Protein AF-A0A1F7QTL4-F1 (afdb_monomer_lite)

Structure (mmCIF, N/CA/C/O backbone):
data_AF-A0A1F7QTL4-F1
#
_entry.id   AF-A0A1F7QTL4-F1
#
loop_
_atom_site.group_PDB
_atom_site.id
_atom_site.type_symbol
_atom_site.label_atom_id
_atom_site.label_alt_id
_atom_site.label_comp_id
_atom_site.label_asym_id
_atom_site.label_entity_id
_atom_site.label_seq_id
_atom_site.pdbx_PDB_ins_code
_atom_site.Cartn_x
_atom_site.Cartn_y
_atom_site.Cartn_z
_atom_site.occupancy
_atom_site.B_iso_or_equiv
_atom_site.auth_seq_id
_atom_site.auth_comp_id
_atom_site.auth_asym_id
_atom_site.auth_atom_id
_atom_site.pdbx_PDB_model_num
ATOM 1 N N . MET A 1 1 ? -6.605 -12.236 35.127 1.00 45.66 1 MET A N 1
ATOM 2 C CA . MET A 1 1 ? -6.441 -10.949 34.408 1.00 45.66 1 MET A CA 1
ATOM 3 C C . MET A 1 1 ? -5.705 -11.209 33.099 1.00 45.66 1 MET A C 1
ATOM 5 O O . MET A 1 1 ? -4.612 -11.750 33.157 1.00 45.66 1 MET A O 1
ATOM 9 N N . LYS A 1 2 ? -6.275 -10.887 31.926 1.00 43.59 2 LYS A N 1
ATOM 10 C CA . LYS A 1 2 ? -5.497 -10.931 30.671 1.00 43.59 2 LYS A CA 1
ATOM 11 C C . LYS A 1 2 ? -4.471 -9.786 30.698 1.00 43.59 2 LYS A C 1
ATOM 13 O O . LYS A 1 2 ? -4.885 -8.664 30.999 1.00 43.59 2 LYS A O 1
ATOM 18 N N . PRO A 1 3 ? -3.182 -10.026 30.407 1.00 50.09 3 PRO A N 1
ATOM 19 C CA . PRO A 1 3 ? -2.191 -8.959 30.370 1.00 50.09 3 PRO A CA 1
ATOM 20 C C . PRO A 1 3 ? -2.595 -7.927 29.311 1.00 50.09 3 PRO A C 1
ATOM 22 O O . PRO A 1 3 ? -2.831 -8.265 28.149 1.00 50.09 3 PRO A O 1
ATOM 25 N N . ARG A 1 4 ? -2.726 -6.659 29.717 1.00 68.25 4 ARG A N 1
ATOM 26 C CA . ARG A 1 4 ? -2.883 -5.547 28.775 1.00 68.25 4 ARG A CA 1
ATOM 27 C C . ARG A 1 4 ? -1.512 -5.278 28.169 1.00 68.25 4 ARG A C 1
ATOM 29 O O . ARG A 1 4 ? -0.668 -4.664 28.810 1.00 68.25 4 ARG A O 1
ATOM 36 N N . ILE A 1 5 ? -1.294 -5.754 26.947 1.00 71.62 5 ILE A N 1
ATOM 37 C CA . ILE A 1 5 ? -0.143 -5.330 26.144 1.00 71.62 5 ILE A CA 1
ATOM 38 C C . ILE A 1 5 ? -0.201 -3.801 26.023 1.00 71.62 5 ILE A C 1
ATOM 40 O O . ILE A 1 5 ? -1.249 -3.243 25.691 1.00 71.62 5 ILE A O 1
ATOM 44 N N . ASN A 1 6 ? 0.916 -3.135 26.322 1.00 88.69 6 ASN A N 1
ATOM 45 C CA . ASN A 1 6 ? 1.062 -1.688 26.195 1.00 88.69 6 ASN A CA 1
ATOM 46 C C . ASN A 1 6 ? 0.781 -1.261 24.740 1.00 88.69 6 ASN A C 1
ATOM 48 O O . ASN A 1 6 ? 1.330 -1.845 23.806 1.00 88.69 6 ASN A O 1
ATOM 52 N N . THR A 1 7 ? -0.058 -0.239 24.546 1.00 88.94 7 THR A N 1
ATOM 53 C CA . THR A 1 7 ? -0.405 0.313 23.226 1.00 88.94 7 THR A CA 1
ATOM 54 C C . THR A 1 7 ? 0.831 0.651 22.395 1.00 88.94 7 THR A C 1
ATOM 56 O O . THR A 1 7 ? 0.846 0.363 21.204 1.00 88.94 7 THR A O 1
ATOM 59 N N . VAL A 1 8 ? 1.884 1.197 23.014 1.00 89.75 8 VAL A N 1
ATOM 60 C CA . VAL A 1 8 ? 3.144 1.521 22.324 1.00 89.75 8 VAL A CA 1
ATOM 61 C C . VAL A 1 8 ? 3.813 0.257 21.787 1.00 89.75 8 VAL A C 1
ATOM 63 O O . VAL A 1 8 ? 4.149 0.192 20.608 1.00 89.75 8 VAL A O 1
ATOM 66 N N . LEU A 1 9 ? 3.947 -0.772 22.629 1.00 92.31 9 LEU A N 1
ATOM 67 C CA . LEU A 1 9 ? 4.555 -2.045 22.245 1.00 92.31 9 LEU A CA 1
ATOM 68 C C . LEU A 1 9 ? 3.779 -2.715 21.106 1.00 92.31 9 LEU A C 1
ATOM 70 O O . LEU A 1 9 ? 4.381 -3.212 20.160 1.00 92.31 9 LEU A O 1
ATOM 74 N N . LEU A 1 10 ? 2.446 -2.697 21.161 1.00 91.19 10 LEU A N 1
ATOM 75 C CA . LEU A 1 10 ? 1.622 -3.260 20.094 1.00 91.19 10 LEU A CA 1
ATOM 76 C C . LEU A 1 10 ? 1.773 -2.484 18.780 1.00 91.19 10 LEU A C 1
ATOM 78 O O . LEU A 1 10 ? 1.870 -3.113 17.731 1.00 91.19 10 LEU A O 1
ATOM 82 N N . THR A 1 11 ? 1.805 -1.149 18.826 1.00 94.12 11 THR A N 1
ATOM 83 C CA . THR A 1 11 ? 2.066 -0.325 17.637 1.00 94.12 11 THR A CA 1
ATOM 84 C C . THR A 1 11 ? 3.405 -0.701 17.015 1.00 94.12 11 THR A C 1
ATOM 86 O O . THR A 1 11 ? 3.451 -0.943 15.816 1.00 94.12 11 THR A O 1
ATOM 89 N N . LEU A 1 12 ? 4.463 -0.844 17.819 1.00 94.38 12 LEU A N 1
ATOM 90 C CA . LEU A 1 12 ? 5.774 -1.278 17.330 1.00 94.38 12 LEU A CA 1
ATOM 91 C C . LEU A 1 12 ? 5.720 -2.673 16.700 1.00 94.38 12 LEU A C 1
ATOM 93 O O . LEU A 1 12 ? 6.224 -2.853 15.599 1.00 94.38 12 LEU A O 1
ATOM 97 N N . ILE A 1 13 ? 5.056 -3.641 17.340 1.00 95.44 13 ILE A N 1
ATOM 98 C CA . ILE A 1 13 ? 4.886 -4.991 16.781 1.00 95.44 13 ILE A CA 1
ATOM 99 C C . ILE A 1 13 ? 4.163 -4.935 15.431 1.00 95.44 13 ILE A C 1
ATOM 101 O O . ILE A 1 13 ? 4.605 -5.565 14.474 1.00 95.44 13 ILE A O 1
ATOM 105 N N . LEU A 1 14 ? 3.069 -4.175 15.331 1.00 96.25 14 LEU A N 1
ATOM 106 C CA . LEU A 1 14 ? 2.313 -4.042 14.087 1.00 96.25 14 LEU A CA 1
ATOM 107 C C . LEU A 1 14 ? 3.134 -3.350 12.992 1.00 96.25 14 LEU A C 1
ATOM 109 O O . LEU A 1 14 ? 3.105 -3.818 11.857 1.00 96.25 14 LEU A O 1
ATOM 113 N N . SER A 1 15 ? 3.885 -2.295 13.321 1.00 96.50 15 SER A N 1
ATOM 114 C CA . SER A 1 15 ? 4.792 -1.621 12.383 1.00 96.50 15 SER A CA 1
ATOM 115 C C . SER A 1 15 ? 5.893 -2.555 11.890 1.00 96.50 15 SER A C 1
ATOM 117 O O . SER A 1 15 ? 6.174 -2.587 10.697 1.00 96.50 15 SER A O 1
ATOM 119 N N . SER A 1 16 ? 6.495 -3.345 12.782 1.00 95.88 16 SER A N 1
ATOM 120 C CA . SER A 1 16 ? 7.546 -4.301 12.426 1.00 95.88 16 SER A CA 1
ATOM 121 C C . SER A 1 16 ? 7.015 -5.440 11.560 1.00 95.88 16 SER A C 1
ATOM 123 O O . SER A 1 16 ? 7.663 -5.825 10.592 1.00 95.88 16 SER A O 1
ATOM 125 N N . LEU A 1 17 ? 5.821 -5.960 11.864 1.00 96.25 17 LEU A N 1
ATOM 126 C CA . LEU A 1 17 ? 5.161 -6.965 11.027 1.00 96.25 17 LEU A CA 1
ATOM 127 C C . LEU A 1 17 ? 4.785 -6.396 9.659 1.00 96.25 17 LEU A C 1
ATOM 129 O O . LEU A 1 17 ? 4.982 -7.067 8.649 1.00 96.25 17 LEU A O 1
ATOM 133 N N . TRP A 1 18 ? 4.273 -5.163 9.617 1.00 97.00 18 TRP A N 1
ATOM 134 C CA . TRP A 1 18 ? 4.009 -4.468 8.361 1.00 97.00 18 TRP A CA 1
ATOM 135 C C . TRP A 1 18 ? 5.293 -4.331 7.544 1.00 97.00 18 TRP A C 1
ATOM 137 O O . TRP A 1 18 ? 5.293 -4.718 6.381 1.00 97.00 18 TRP A O 1
ATOM 147 N N . LEU A 1 19 ? 6.387 -3.870 8.160 1.00 94.94 19 LEU A N 1
ATOM 148 C CA . LEU A 1 19 ? 7.668 -3.688 7.483 1.00 94.94 19 LEU A CA 1
ATOM 149 C C . LEU A 1 19 ? 8.193 -5.020 6.952 1.00 94.94 19 LEU A C 1
ATOM 151 O O . LEU A 1 19 ? 8.581 -5.085 5.798 1.00 94.94 19 LEU A O 1
ATOM 155 N N . LEU A 1 20 ? 8.137 -6.096 7.741 1.00 94.88 20 LEU A N 1
ATOM 156 C CA . LEU A 1 20 ? 8.532 -7.432 7.293 1.00 94.88 20 LEU A CA 1
ATOM 157 C C . LEU A 1 20 ? 7.743 -7.872 6.052 1.00 94.88 20 LEU A C 1
ATOM 159 O O . LEU A 1 20 ? 8.335 -8.283 5.059 1.00 94.88 20 LEU A O 1
ATOM 163 N N . VAL A 1 21 ? 6.411 -7.775 6.091 1.00 95.75 21 VAL A N 1
ATOM 164 C CA . VAL A 1 21 ? 5.557 -8.189 4.968 1.00 95.75 21 VAL A CA 1
ATOM 165 C C . VAL A 1 21 ? 5.774 -7.292 3.751 1.00 95.75 21 VAL A C 1
ATOM 167 O O . VAL A 1 21 ? 5.808 -7.782 2.624 1.00 95.75 21 VAL A O 1
ATOM 170 N N . TRP A 1 22 ? 5.939 -5.988 3.959 1.00 93.75 22 TRP A N 1
ATOM 171 C CA . TRP A 1 22 ? 6.181 -5.028 2.890 1.00 93.75 22 TRP A CA 1
ATOM 172 C C . TRP A 1 22 ? 7.551 -5.260 2.232 1.00 93.75 22 TRP A C 1
ATOM 174 O O . TRP A 1 22 ? 7.613 -5.386 1.011 1.00 93.75 22 TRP A O 1
ATOM 184 N N . SER A 1 23 ? 8.611 -5.480 3.013 1.00 91.25 23 SER A N 1
ATOM 185 C CA . SER A 1 23 ? 9.940 -5.878 2.528 1.00 91.25 23 SER A CA 1
ATOM 186 C C . SER A 1 23 ? 9.901 -7.168 1.710 1.00 91.25 23 SER A C 1
ATOM 188 O O . SER A 1 23 ? 10.488 -7.240 0.636 1.00 91.25 23 SER A O 1
ATOM 190 N N . LEU A 1 24 ? 9.162 -8.176 2.185 1.00 93.12 24 LEU A N 1
ATOM 191 C CA . LEU A 1 24 ? 9.009 -9.458 1.494 1.00 93.12 24 LEU A CA 1
ATOM 192 C C . LEU A 1 24 ? 8.094 -9.386 0.268 1.00 93.12 24 LEU A C 1
ATOM 194 O O . LEU A 1 24 ? 7.939 -10.394 -0.401 1.00 93.12 24 LEU A O 1
ATOM 198 N N . THR A 1 25 ? 7.462 -8.249 -0.033 1.00 94.06 25 THR A N 1
ATOM 199 C CA . THR A 1 25 ? 6.561 -8.111 -1.189 1.00 94.06 25 THR A CA 1
ATOM 200 C C . THR A 1 25 ? 6.954 -6.937 -2.078 1.00 94.06 25 THR A C 1
ATOM 202 O O . THR A 1 25 ? 7.470 -7.144 -3.169 1.00 94.06 25 THR A O 1
ATOM 205 N N . HIS A 1 26 ? 6.765 -5.705 -1.612 1.00 90.44 26 HIS A N 1
ATOM 206 C CA . HIS A 1 26 ? 7.143 -4.492 -2.339 1.00 90.44 26 HIS A CA 1
ATOM 207 C C . HIS A 1 26 ? 8.648 -4.301 -2.458 1.00 90.44 26 HIS A C 1
ATOM 209 O O . HIS A 1 26 ? 9.101 -3.757 -3.463 1.00 90.44 26 HIS A O 1
ATOM 215 N N . GLY A 1 27 ? 9.419 -4.793 -1.484 1.00 87.00 27 GLY A N 1
ATOM 216 C CA . GLY A 1 27 ? 10.875 -4.688 -1.506 1.00 87.00 27 GLY A CA 1
ATOM 217 C C . GLY A 1 27 ? 11.506 -5.246 -2.784 1.00 87.00 27 GLY A C 1
ATOM 218 O O . GLY A 1 27 ? 12.481 -4.675 -3.263 1.00 87.00 27 GLY A O 1
ATOM 219 N N . PHE A 1 28 ? 10.910 -6.276 -3.400 1.00 88.19 28 PHE A N 1
ATOM 220 C CA . PHE A 1 28 ? 11.374 -6.813 -4.684 1.00 88.19 28 PHE A CA 1
ATOM 221 C C . PHE A 1 28 ? 11.386 -5.770 -5.805 1.00 88.19 28 PHE A C 1
ATOM 223 O O . PHE A 1 28 ? 12.306 -5.777 -6.607 1.00 88.19 28 PHE A O 1
ATOM 230 N N . PHE A 1 29 ? 10.408 -4.864 -5.871 1.00 88.38 29 PHE A N 1
ATOM 231 C CA . PHE A 1 29 ? 10.333 -3.855 -6.939 1.00 88.38 29 PHE A CA 1
ATOM 232 C C . PHE A 1 29 ? 11.134 -2.587 -6.650 1.00 88.38 29 PHE A C 1
ATOM 234 O O . PHE A 1 29 ? 11.277 -1.746 -7.532 1.00 88.38 29 PHE A O 1
ATOM 241 N N . MET A 1 30 ? 11.602 -2.426 -5.413 1.00 85.88 30 MET A N 1
ATOM 242 C CA . MET A 1 30 ? 12.304 -1.224 -4.961 1.00 85.88 30 MET A CA 1
ATOM 243 C C . MET A 1 30 ? 13.795 -1.460 -4.729 1.00 85.88 30 MET A C 1
ATOM 245 O O . MET A 1 30 ? 14.525 -0.505 -4.492 1.00 85.88 30 MET A O 1
ATOM 249 N N . ASN A 1 31 ? 14.250 -2.713 -4.769 1.00 85.00 31 ASN A N 1
ATOM 250 C CA . ASN A 1 31 ? 15.632 -3.075 -4.509 1.00 85.00 31 ASN A CA 1
ATOM 251 C C . ASN A 1 31 ? 16.128 -4.095 -5.542 1.00 85.00 31 ASN A C 1
ATOM 253 O O . ASN A 1 31 ? 15.681 -5.246 -5.563 1.00 85.00 31 ASN A O 1
ATOM 257 N N . ASP A 1 32 ? 17.096 -3.684 -6.359 1.00 83.94 32 ASP A N 1
ATOM 258 C CA . ASP A 1 32 ? 17.649 -4.519 -7.428 1.00 83.94 32 ASP A CA 1
ATOM 259 C C . ASP A 1 32 ? 18.312 -5.795 -6.900 1.00 83.94 32 ASP A C 1
ATOM 261 O O . ASP A 1 32 ? 18.227 -6.838 -7.549 1.00 83.94 32 ASP A O 1
ATOM 265 N N . ASN A 1 33 ? 18.905 -5.765 -5.699 1.00 86.31 33 ASN A N 1
ATOM 266 C CA . ASN A 1 33 ? 19.488 -6.965 -5.098 1.00 86.31 33 ASN A CA 1
ATOM 267 C C . ASN A 1 33 ? 18.398 -7.993 -4.781 1.00 86.31 33 ASN A C 1
ATOM 269 O O . ASN A 1 33 ? 18.575 -9.170 -5.086 1.00 86.31 33 ASN A O 1
ATOM 273 N N . LEU A 1 34 ? 17.248 -7.569 -4.246 1.00 85.94 34 LEU A N 1
ATOM 274 C CA . LEU A 1 34 ? 16.115 -8.471 -4.017 1.00 85.94 34 LEU A CA 1
ATOM 275 C C . LEU A 1 34 ? 15.527 -8.983 -5.335 1.00 85.94 34 LEU A C 1
ATOM 277 O O . LEU A 1 34 ? 15.280 -10.182 -5.461 1.00 85.94 34 LEU A O 1
ATOM 281 N N . MET A 1 35 ? 15.355 -8.111 -6.333 1.00 90.50 35 MET A N 1
ATOM 282 C CA . MET A 1 35 ? 14.885 -8.513 -7.664 1.00 90.50 35 MET A CA 1
ATOM 283 C C . MET A 1 35 ? 15.844 -9.505 -8.341 1.00 90.50 35 MET A C 1
ATOM 285 O O . MET A 1 35 ? 15.414 -10.403 -9.067 1.00 90.50 35 MET A O 1
ATOM 289 N N . SER A 1 36 ? 17.152 -9.377 -8.096 1.00 90.12 36 SER A N 1
ATOM 290 C CA . SER A 1 36 ? 18.181 -10.240 -8.686 1.00 90.12 36 SER A CA 1
ATOM 291 C C . SER A 1 36 ? 18.104 -11.698 -8.224 1.00 90.12 36 SER A C 1
ATOM 293 O O . SER A 1 36 ? 18.558 -12.574 -8.958 1.00 90.12 36 SER A O 1
ATOM 295 N N . LEU A 1 37 ? 17.482 -11.961 -7.066 1.00 91.38 37 LEU A N 1
ATOM 296 C CA . LEU A 1 37 ? 17.274 -13.309 -6.527 1.00 91.38 37 LEU A CA 1
ATOM 297 C C . LEU A 1 37 ? 16.235 -14.117 -7.316 1.00 91.38 37 LEU A C 1
ATOM 299 O O . LEU A 1 37 ? 16.200 -15.342 -7.203 1.00 91.38 37 LEU A O 1
ATOM 303 N N . LEU A 1 38 ? 15.367 -13.452 -8.085 1.00 92.94 38 LEU A N 1
ATOM 304 C CA . LEU A 1 38 ? 14.359 -14.127 -8.893 1.00 92.94 38 LEU A CA 1
ATOM 305 C C . LEU A 1 38 ? 14.979 -14.660 -10.194 1.00 92.94 38 LEU A C 1
ATOM 307 O O . LEU A 1 38 ? 15.793 -13.974 -10.816 1.00 92.94 38 LEU A O 1
ATOM 311 N N . PRO A 1 39 ? 14.604 -15.870 -10.639 1.00 91.00 39 PRO A N 1
ATOM 312 C CA . PRO A 1 39 ? 15.115 -16.428 -11.882 1.00 91.00 39 PRO A CA 1
ATOM 313 C C . PRO A 1 39 ? 14.522 -15.714 -13.107 1.00 91.00 39 PRO A C 1
ATOM 315 O O . PRO A 1 39 ? 13.416 -15.175 -13.055 1.00 91.00 39 PRO A O 1
ATOM 318 N N . GLY A 1 40 ? 15.237 -15.785 -14.230 1.00 92.31 40 GLY A N 1
ATOM 319 C CA . GLY A 1 40 ? 14.746 -15.349 -15.539 1.00 92.31 40 GLY A CA 1
ATOM 320 C C . GLY A 1 40 ? 15.291 -14.007 -16.026 1.00 92.31 40 GLY A C 1
ATOM 321 O O . GLY A 1 40 ? 16.144 -13.380 -15.395 1.00 92.31 40 GLY A O 1
ATOM 322 N N . ASP A 1 41 ? 14.806 -13.590 -17.194 1.00 92.44 41 ASP A N 1
ATOM 323 C CA . ASP A 1 41 ? 15.098 -12.273 -17.764 1.00 92.44 41 ASP A CA 1
ATOM 324 C C . ASP A 1 41 ? 14.377 -11.136 -17.015 1.00 92.44 41 ASP A C 1
ATOM 326 O O . ASP A 1 41 ? 13.610 -11.358 -16.075 1.00 92.44 41 ASP A O 1
ATOM 330 N N . PHE A 1 42 ? 14.624 -9.893 -17.438 1.00 88.88 42 PHE A N 1
ATOM 331 C CA . PHE A 1 42 ? 14.040 -8.715 -16.803 1.00 88.88 42 PHE A CA 1
ATOM 332 C C . PHE A 1 42 ? 12.505 -8.790 -16.716 1.00 88.88 42 PHE A C 1
ATOM 334 O O . PHE A 1 42 ? 11.966 -8.618 -15.634 1.00 88.88 42 PHE A O 1
ATOM 341 N N . ASN A 1 43 ? 11.778 -9.148 -17.779 1.00 92.56 43 ASN A N 1
ATOM 342 C CA . ASN A 1 43 ? 10.311 -9.234 -17.727 1.00 92.56 43 ASN A CA 1
ATOM 343 C C . ASN A 1 43 ? 9.828 -10.407 -16.853 1.00 92.56 43 ASN A C 1
ATOM 345 O O . ASN A 1 43 ? 8.865 -10.270 -16.094 1.00 92.56 43 ASN A O 1
ATOM 349 N N . GLN A 1 44 ? 10.500 -11.557 -16.935 1.00 94.88 44 GLN A N 1
ATOM 350 C CA . GLN A 1 44 ? 10.152 -12.761 -16.173 1.00 94.88 44 GLN A CA 1
ATOM 351 C C . GLN A 1 44 ? 10.271 -12.550 -14.659 1.00 94.88 44 GLN A C 1
ATOM 353 O O . GLN A 1 44 ? 9.417 -13.026 -13.903 1.00 94.88 44 GLN A O 1
ATOM 358 N N . LYS A 1 45 ? 11.275 -11.788 -14.211 1.00 95.25 45 LYS A N 1
ATOM 359 C CA . LYS A 1 45 ? 11.443 -11.425 -12.796 1.00 95.25 45 LYS A CA 1
ATOM 360 C C . LYS A 1 45 ? 10.244 -10.636 -12.270 1.00 95.25 45 LYS A C 1
ATOM 362 O O . LYS A 1 45 ? 9.670 -11.006 -11.246 1.00 95.25 45 LYS A O 1
ATOM 367 N N . TYR A 1 46 ? 9.792 -9.622 -13.011 1.00 94.50 46 TYR A N 1
ATOM 368 C CA . TYR A 1 46 ? 8.620 -8.825 -12.629 1.00 94.50 46 TYR A CA 1
ATOM 369 C C . TYR A 1 46 ? 7.323 -9.637 -12.648 1.00 94.50 46 TYR A C 1
ATOM 371 O O . TYR A 1 46 ? 6.495 -9.474 -11.748 1.00 94.50 46 TYR A O 1
ATOM 379 N N . ILE A 1 47 ? 7.147 -10.548 -13.613 1.00 95.81 47 ILE A N 1
ATOM 380 C CA . ILE A 1 47 ? 6.009 -11.483 -13.619 1.00 95.81 47 ILE A CA 1
ATOM 381 C C . ILE A 1 47 ? 6.039 -12.353 -12.359 1.00 95.81 47 ILE A C 1
ATOM 383 O O . ILE A 1 47 ? 5.037 -12.444 -11.652 1.00 95.81 47 ILE A O 1
ATOM 387 N N . THR A 1 48 ? 7.190 -12.950 -12.048 1.00 95.94 48 THR A N 1
ATOM 388 C CA . THR A 1 48 ? 7.361 -13.843 -10.894 1.00 95.94 48 THR A CA 1
ATOM 389 C C . THR A 1 48 ? 7.062 -13.121 -9.581 1.00 95.94 48 THR A C 1
ATOM 391 O O . THR A 1 48 ? 6.258 -13.610 -8.787 1.00 95.94 48 THR A O 1
ATOM 394 N N . ALA A 1 49 ? 7.625 -11.925 -9.379 1.00 95.94 49 ALA A N 1
ATOM 395 C CA . ALA A 1 49 ? 7.329 -11.082 -8.220 1.00 95.94 49 ALA A CA 1
ATOM 396 C C . ALA A 1 49 ? 5.835 -10.730 -8.126 1.00 95.94 49 ALA A C 1
ATOM 398 O O . ALA A 1 49 ? 5.229 -10.848 -7.059 1.00 95.94 49 ALA A O 1
ATOM 399 N N . SER A 1 50 ? 5.208 -10.353 -9.246 1.00 96.50 50 SER A N 1
ATOM 400 C CA . SER A 1 50 ? 3.783 -9.996 -9.270 1.00 96.50 50 SER A CA 1
ATOM 401 C C . SER A 1 50 ? 2.894 -11.189 -8.912 1.00 96.50 50 SER A C 1
ATOM 403 O O . SER A 1 50 ? 1.978 -11.062 -8.099 1.00 96.50 50 SER A O 1
ATOM 405 N N . LEU A 1 51 ? 3.184 -12.372 -9.460 1.00 96.31 51 LEU A N 1
ATOM 406 C CA . LEU A 1 51 ? 2.439 -13.593 -9.152 1.00 96.31 51 LEU A CA 1
ATOM 407 C C . LEU A 1 51 ? 2.626 -14.021 -7.695 1.00 96.31 51 LEU A C 1
ATOM 409 O O . LEU A 1 51 ? 1.660 -14.418 -7.044 1.00 96.31 51 LEU A O 1
ATOM 413 N N . TYR A 1 52 ? 3.840 -13.892 -7.158 1.00 96.31 52 TYR A N 1
ATOM 414 C CA . TYR A 1 52 ? 4.102 -14.136 -5.745 1.00 96.31 52 TYR A CA 1
ATOM 415 C C . TYR A 1 52 ? 3.231 -13.237 -4.851 1.00 96.31 52 TYR A C 1
ATOM 417 O O . TYR A 1 52 ? 2.549 -13.731 -3.952 1.00 96.31 52 TYR A O 1
ATOM 425 N N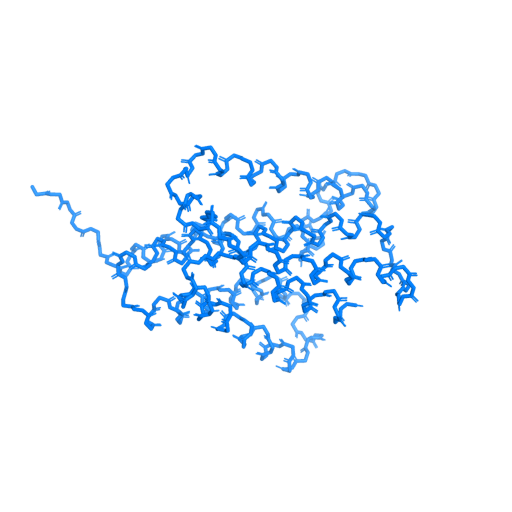 . ILE A 1 53 ? 3.157 -11.934 -5.139 1.00 97.31 53 ILE A N 1
ATOM 426 C CA . ILE A 1 53 ? 2.299 -11.011 -4.381 1.00 97.31 53 ILE A CA 1
ATOM 427 C C . ILE A 1 53 ? 0.821 -11.352 -4.548 1.00 97.31 53 ILE A C 1
ATOM 429 O O . ILE A 1 53 ? 0.069 -11.279 -3.577 1.00 97.31 53 ILE A O 1
ATOM 433 N N . LEU A 1 54 ? 0.389 -11.779 -5.736 1.00 97.69 54 LEU A N 1
ATOM 434 C CA . LEU A 1 54 ? -0.982 -12.240 -5.947 1.00 97.69 54 LEU A CA 1
ATOM 435 C C . LEU A 1 54 ? -1.330 -13.422 -5.032 1.00 97.69 54 LEU A C 1
ATOM 437 O O . LEU A 1 54 ? -2.401 -13.429 -4.421 1.00 97.69 54 LEU A O 1
ATOM 441 N N . ILE A 1 55 ? -0.416 -14.381 -4.868 1.00 97.75 55 ILE A N 1
ATOM 442 C CA . ILE A 1 55 ? -0.581 -15.497 -3.926 1.00 97.75 55 ILE A CA 1
ATOM 443 C C . ILE A 1 55 ? -0.696 -14.973 -2.488 1.00 97.75 55 ILE A C 1
ATOM 445 O O . ILE A 1 55 ? -1.583 -15.409 -1.750 1.00 97.75 55 ILE A O 1
ATOM 449 N N . VAL A 1 56 ? 0.135 -14.002 -2.093 1.00 97.62 56 VAL A N 1
ATOM 450 C CA . VAL A 1 56 ? 0.064 -13.371 -0.762 1.00 97.62 56 VAL A CA 1
ATOM 451 C C . VAL A 1 56 ? -1.275 -12.652 -0.551 1.00 97.62 56 VAL A C 1
ATOM 453 O O . VAL A 1 56 ? -1.901 -12.832 0.497 1.00 97.62 56 VAL A O 1
ATOM 456 N N . ILE A 1 57 ? -1.767 -11.899 -1.543 1.00 97.50 57 ILE A N 1
ATOM 457 C CA . ILE A 1 57 ? -3.088 -11.251 -1.504 1.00 97.50 57 ILE A CA 1
ATOM 458 C C . ILE A 1 57 ? -4.173 -12.304 -1.270 1.00 97.50 57 ILE A C 1
ATOM 460 O O . ILE A 1 57 ? -4.965 -12.173 -0.332 1.00 97.50 57 ILE A O 1
ATOM 464 N N . ILE A 1 58 ? -4.194 -13.358 -2.089 1.00 97.88 58 ILE A N 1
ATOM 465 C CA . ILE A 1 58 ? -5.187 -14.431 -2.008 1.00 97.88 58 ILE A CA 1
ATOM 466 C C . ILE A 1 58 ? -5.131 -15.096 -0.626 1.00 97.88 58 ILE A C 1
ATOM 468 O O . ILE A 1 58 ? -6.157 -15.198 0.050 1.00 97.88 58 ILE A O 1
ATOM 472 N N . GLY A 1 59 ? -3.939 -15.466 -0.153 1.00 97.75 59 GLY A N 1
ATOM 473 C CA . GLY A 1 59 ? -3.733 -16.022 1.184 1.00 97.75 59 GLY A CA 1
ATOM 474 C C . GLY A 1 59 ? -4.250 -15.094 2.286 1.00 97.75 59 GLY A C 1
ATOM 475 O O . GLY A 1 59 ? -4.987 -15.527 3.173 1.00 97.75 59 GLY A O 1
ATOM 476 N N . SER A 1 60 ? -3.971 -13.790 2.190 1.00 96.94 60 SER A N 1
ATOM 477 C CA . SER A 1 60 ? -4.464 -12.792 3.146 1.00 96.94 60 SER A CA 1
ATOM 478 C C . SER A 1 60 ? -5.995 -12.718 3.179 1.00 96.94 60 SER A C 1
ATOM 480 O O . SER A 1 60 ? -6.587 -12.541 4.245 1.00 96.94 60 SER A O 1
ATOM 482 N N . PHE A 1 61 ? -6.666 -12.907 2.039 1.00 97.12 61 PHE A N 1
ATOM 483 C CA . PHE A 1 61 ? -8.126 -12.903 1.962 1.00 97.12 61 PHE A CA 1
ATOM 484 C C . PHE A 1 61 ? -8.758 -14.110 2.652 1.00 97.12 61 PHE A C 1
ATOM 486 O O . PHE A 1 61 ? -9.882 -13.984 3.155 1.00 97.12 61 PHE A O 1
ATOM 493 N N . PHE A 1 62 ? -8.061 -15.247 2.681 1.00 97.62 62 PHE A N 1
ATOM 494 C CA . PHE A 1 62 ? -8.488 -16.450 3.393 1.00 97.62 62 PHE A CA 1
ATOM 495 C C . PHE A 1 62 ? -8.166 -16.387 4.888 1.00 97.62 62 PHE A C 1
ATOM 497 O O . PHE A 1 62 ? -9.020 -16.731 5.702 1.00 97.62 62 PHE A O 1
ATOM 504 N N . ILE A 1 63 ? -6.981 -15.893 5.256 1.00 97.00 63 ILE A N 1
ATOM 505 C CA . ILE A 1 63 ? -6.518 -15.820 6.652 1.00 97.00 63 ILE A CA 1
ATOM 506 C C . ILE A 1 63 ? -7.211 -14.681 7.417 1.00 97.00 63 ILE A C 1
ATOM 508 O O . ILE A 1 63 ? -7.529 -14.819 8.599 1.00 97.00 63 ILE A O 1
ATOM 512 N N . LEU A 1 64 ? -7.496 -13.554 6.753 1.00 96.31 64 LEU A N 1
ATOM 513 C CA . LEU A 1 64 ? -8.033 -12.335 7.372 1.00 96.31 64 LEU A CA 1
ATOM 514 C C . LEU A 1 64 ? -9.422 -11.945 6.822 1.00 96.31 64 LEU A C 1
ATOM 516 O O . LEU A 1 64 ? -9.646 -10.789 6.438 1.00 96.31 64 LEU A O 1
ATOM 520 N N . PRO A 1 65 ? -10.427 -12.845 6.832 1.00 94.88 65 PRO A N 1
ATOM 521 C CA . PRO A 1 65 ? -11.704 -12.615 6.154 1.00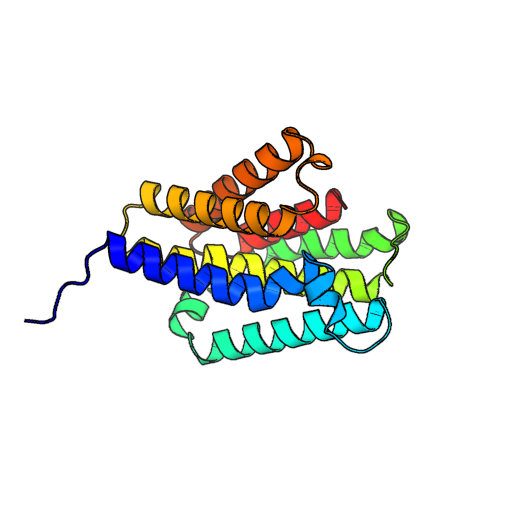 94.88 65 PRO A CA 1
ATOM 522 C C . PRO A 1 65 ? -12.505 -11.457 6.767 1.00 94.88 65 PRO A C 1
ATOM 524 O O . PRO A 1 65 ? -13.262 -10.782 6.068 1.00 94.88 65 PRO A O 1
ATOM 527 N N . LYS A 1 66 ? -12.338 -11.191 8.071 1.00 94.38 66 LYS A N 1
ATOM 528 C CA . LYS A 1 66 ? -12.981 -10.055 8.757 1.00 94.38 66 LYS A CA 1
ATOM 529 C C . LYS A 1 66 ? -12.404 -8.715 8.296 1.00 94.38 66 LYS A C 1
ATOM 531 O O . LYS A 1 66 ? -13.162 -7.776 8.066 1.00 94.38 66 LYS A O 1
ATOM 536 N N . ILE A 1 67 ? -11.082 -8.639 8.125 1.00 94.31 67 ILE A N 1
ATOM 537 C CA . ILE A 1 67 ? -10.400 -7.437 7.629 1.00 94.31 67 ILE A CA 1
ATOM 538 C C .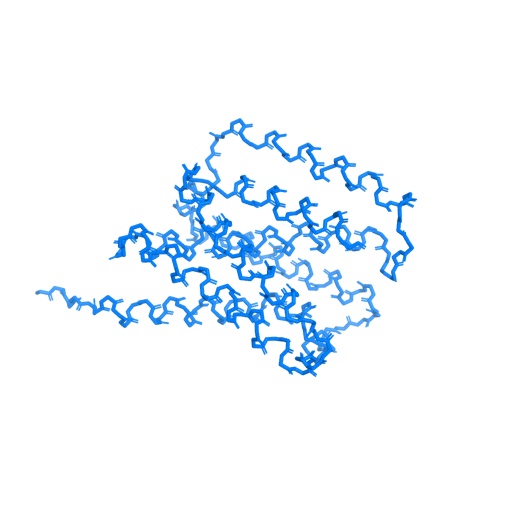 ILE A 1 67 ? -10.757 -7.214 6.160 1.00 94.31 67 ILE A C 1
ATOM 540 O O . ILE A 1 67 ? -11.122 -6.097 5.797 1.00 94.31 67 ILE A O 1
ATOM 544 N N . ARG A 1 68 ? -10.777 -8.284 5.352 1.00 94.94 68 ARG A N 1
ATOM 545 C CA . ARG A 1 68 ? -11.253 -8.254 3.963 1.00 94.94 68 ARG A CA 1
ATOM 546 C C . ARG A 1 68 ? -12.653 -7.665 3.868 1.00 94.94 68 ARG A C 1
ATOM 548 O O . ARG A 1 68 ? -12.848 -6.676 3.178 1.00 94.94 68 ARG A O 1
ATOM 555 N N . LYS A 1 69 ? -13.620 -8.219 4.609 1.00 93.50 69 LYS A N 1
ATOM 556 C CA . LYS A 1 69 ? -15.013 -7.736 4.602 1.00 93.50 69 LYS A CA 1
ATOM 557 C C . LYS A 1 69 ? -15.136 -6.268 5.018 1.00 93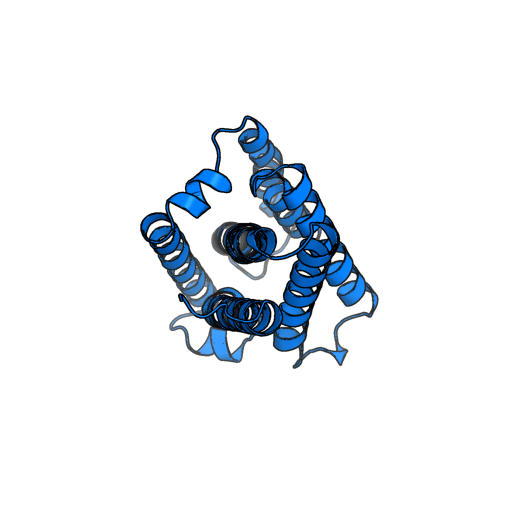.50 69 LYS A C 1
ATOM 559 O O . LYS A 1 69 ? -15.986 -5.577 4.474 1.00 93.50 69 LYS A O 1
ATOM 564 N N . LYS A 1 70 ? -14.310 -5.795 5.960 1.00 92.88 70 LYS A N 1
ATOM 565 C CA . LYS A 1 70 ? -14.311 -4.392 6.406 1.00 92.88 70 LYS A CA 1
ATOM 566 C C . LYS A 1 70 ? -13.738 -3.441 5.351 1.00 92.88 70 LYS A C 1
ATOM 568 O O . LYS A 1 70 ? -14.217 -2.323 5.227 1.00 92.88 70 LYS A O 1
ATOM 573 N N . ASN A 1 71 ? -12.700 -3.861 4.634 1.00 93.19 71 ASN A N 1
ATOM 574 C CA . ASN A 1 71 ? -11.963 -3.008 3.699 1.00 93.19 71 ASN A CA 1
ATOM 575 C C . ASN A 1 71 ? -12.493 -3.059 2.265 1.00 93.19 71 ASN A C 1
ATOM 577 O O . ASN A 1 71 ? -12.421 -2.058 1.557 1.00 93.19 71 ASN A O 1
ATOM 581 N N . LEU A 1 72 ? -13.026 -4.212 1.866 1.00 92.50 72 LEU A N 1
ATOM 582 C CA . LEU A 1 72 ? -13.583 -4.515 0.551 1.00 92.50 72 LEU A CA 1
ATOM 583 C C . LEU A 1 72 ? -15.087 -4.770 0.697 1.00 92.50 72 LEU A C 1
ATOM 585 O O . LEU A 1 72 ? -15.606 -5.847 0.394 1.00 92.50 72 LEU A O 1
ATOM 589 N N . THR A 1 73 ? -15.792 -3.790 1.258 1.00 89.69 73 THR A N 1
ATOM 590 C CA . THR A 1 73 ? -17.250 -3.847 1.392 1.00 89.69 73 THR A CA 1
ATOM 591 C C . THR A 1 73 ? -17.909 -3.781 0.016 1.00 89.69 73 THR A C 1
ATOM 593 O O . THR A 1 73 ? -17.328 -3.290 -0.953 1.00 89.69 73 THR A O 1
ATOM 596 N N . LYS A 1 74 ? -19.152 -4.257 -0.095 1.00 88.25 74 LYS A N 1
ATOM 597 C CA . LYS A 1 74 ? -19.954 -3.989 -1.293 1.00 88.25 74 LYS A CA 1
ATOM 598 C C . LYS A 1 74 ? -20.259 -2.490 -1.322 1.00 88.25 74 LYS A C 1
ATOM 600 O O . LYS A 1 74 ? -21.014 -2.004 -0.486 1.00 88.25 74 LYS A O 1
ATOM 605 N N . SER A 1 75 ? -19.638 -1.762 -2.243 1.00 90.88 75 SER A N 1
ATOM 606 C CA . SER A 1 75 ? -19.776 -0.312 -2.376 1.00 90.88 75 SER A CA 1
ATOM 607 C C . SER A 1 75 ? -19.797 0.072 -3.847 1.00 90.88 75 SER A C 1
ATOM 609 O O . SER A 1 75 ? -19.035 -0.482 -4.635 1.00 90.88 75 SER A O 1
ATOM 611 N N . LYS A 1 76 ? -20.615 1.068 -4.209 1.00 92.69 76 LYS A N 1
ATOM 612 C CA . LYS A 1 76 ? -20.611 1.656 -5.559 1.00 92.69 76 LYS A CA 1
ATOM 613 C C . LYS A 1 76 ? -19.277 2.339 -5.892 1.00 92.69 76 LYS A C 1
ATOM 615 O O . LYS A 1 76 ? -18.990 2.562 -7.059 1.00 92.69 76 LYS A O 1
ATOM 620 N N . LEU A 1 77 ? -18.434 2.613 -4.892 1.00 91.69 77 LEU A N 1
ATOM 621 C CA . LEU A 1 77 ? -17.089 3.156 -5.100 1.00 91.69 77 LEU A CA 1
ATOM 622 C C . LEU A 1 77 ? -16.180 2.218 -5.906 1.00 91.69 77 LEU A C 1
ATOM 624 O O . LEU A 1 77 ? -15.192 2.685 -6.457 1.00 91.69 77 LEU A O 1
ATOM 628 N N . ILE A 1 78 ? -16.521 0.931 -6.038 1.00 91.81 78 ILE A N 1
ATOM 629 C CA . ILE A 1 78 ? -15.801 0.019 -6.935 1.00 91.81 78 ILE A CA 1
ATOM 630 C C . ILE A 1 78 ? -15.857 0.473 -8.404 1.00 91.81 78 ILE A C 1
ATOM 632 O O . ILE A 1 78 ? -14.937 0.202 -9.163 1.00 91.81 78 ILE A O 1
ATOM 636 N N . TYR A 1 79 ? -16.883 1.229 -8.808 1.00 93.81 79 TYR A N 1
ATOM 637 C CA . TYR A 1 79 ? -16.962 1.769 -10.168 1.00 93.81 79 TYR A CA 1
ATOM 638 C C . TYR A 1 79 ? -15.923 2.864 -10.441 1.00 93.81 79 TYR A C 1
ATOM 640 O O . TYR A 1 79 ? -15.652 3.161 -11.599 1.00 93.81 79 TYR A O 1
ATOM 648 N N . LEU A 1 80 ? -15.278 3.421 -9.406 1.00 94.06 80 LEU A N 1
ATOM 649 C CA . LEU A 1 80 ? -14.169 4.358 -9.593 1.00 94.06 80 LEU A CA 1
ATOM 650 C C . LEU A 1 80 ? -12.969 3.708 -10.302 1.00 94.06 80 LEU A C 1
ATOM 652 O O . LEU A 1 80 ? -12.185 4.426 -10.911 1.00 94.06 80 LEU A O 1
ATOM 656 N N . TYR A 1 81 ? -12.853 2.372 -10.306 1.00 94.94 81 TYR A N 1
ATOM 657 C CA . TYR A 1 81 ? -11.812 1.663 -11.063 1.00 94.94 81 TYR A CA 1
ATOM 658 C C . TYR A 1 81 ? -11.941 1.807 -12.586 1.00 94.94 81 TYR A C 1
ATOM 660 O O . TYR A 1 81 ? -10.985 1.506 -13.296 1.00 94.94 81 TYR A O 1
ATOM 668 N N . LEU A 1 82 ? -13.063 2.327 -13.100 1.00 94.44 82 LEU A N 1
ATOM 669 C CA . LEU A 1 82 ? -13.162 2.714 -14.509 1.00 94.44 82 LEU A CA 1
ATOM 670 C C . LEU A 1 82 ? -12.142 3.807 -14.878 1.00 94.44 82 LEU A C 1
ATOM 672 O O . LEU A 1 82 ? -11.676 3.833 -16.013 1.00 94.44 82 LEU A O 1
ATOM 676 N N . ILE A 1 83 ? -11.745 4.658 -13.921 1.00 93.69 83 ILE A N 1
ATOM 677 C CA . ILE A 1 83 ? -10.730 5.702 -14.125 1.00 93.69 83 ILE A CA 1
ATOM 678 C C . ILE A 1 83 ? -9.357 5.078 -14.437 1.00 93.69 83 ILE A C 1
ATOM 680 O O . ILE A 1 83 ? -8.887 5.256 -15.561 1.00 93.69 83 ILE A O 1
ATOM 684 N N . PRO A 1 84 ? -8.714 4.300 -13.540 1.00 93.44 84 PRO A N 1
ATOM 685 C CA . PRO A 1 84 ? -7.422 3.693 -13.842 1.00 93.44 84 PRO A CA 1
ATOM 686 C C . PRO A 1 84 ? -7.499 2.701 -15.006 1.00 93.44 84 PRO A C 1
ATOM 688 O O . PRO A 1 84 ? -6.533 2.582 -15.750 1.00 93.44 84 PRO A O 1
ATOM 691 N N . LEU A 1 85 ? -8.643 2.045 -15.237 1.00 92.25 85 LEU A N 1
ATOM 692 C CA . LEU A 1 85 ? -8.823 1.201 -16.420 1.00 92.25 85 LEU A CA 1
ATOM 693 C C . LEU A 1 85 ? -8.716 2.006 -17.727 1.00 92.25 85 LEU A C 1
ATOM 695 O O . LEU A 1 85 ? -8.068 1.558 -18.670 1.00 92.25 85 LEU A O 1
ATOM 699 N N . SER A 1 86 ? -9.309 3.204 -17.775 1.00 90.50 86 SER A N 1
ATOM 700 C CA . SER A 1 86 ? -9.186 4.098 -18.933 1.00 90.50 86 SER A CA 1
ATOM 701 C C . SER A 1 86 ? -7.753 4.605 -19.135 1.00 90.50 86 SER A C 1
ATOM 703 O O . SER A 1 86 ? -7.282 4.661 -20.268 1.00 90.50 86 SER A O 1
ATOM 705 N N . LEU A 1 87 ? -7.025 4.879 -18.045 1.00 90.31 87 LEU A N 1
ATOM 706 C CA . LEU A 1 87 ? -5.615 5.279 -18.099 1.00 90.31 87 LEU A CA 1
ATOM 707 C C . LEU A 1 87 ? -4.721 4.139 -18.613 1.00 90.31 87 LEU A C 1
ATOM 709 O O . LEU A 1 87 ? -3.852 4.365 -19.449 1.00 90.31 87 LEU A O 1
ATOM 713 N N . ILE A 1 88 ? -4.986 2.896 -18.198 1.00 89.50 88 ILE A N 1
ATOM 714 C CA . ILE A 1 88 ? -4.295 1.702 -18.713 1.00 89.50 88 ILE A CA 1
ATOM 715 C C . ILE A 1 88 ? -4.500 1.527 -20.219 1.00 89.50 88 ILE A C 1
ATOM 717 O O . ILE A 1 88 ? -3.566 1.154 -20.923 1.00 89.50 88 ILE A O 1
ATOM 721 N N . ALA A 1 89 ? -5.694 1.821 -20.735 1.00 85.44 89 ALA A N 1
ATOM 722 C CA . ALA A 1 89 ? -5.944 1.756 -22.173 1.00 85.44 89 ALA A CA 1
ATOM 723 C C . ALA A 1 89 ? -5.149 2.815 -22.964 1.00 85.44 89 ALA A C 1
ATOM 725 O O . ALA A 1 89 ? -4.828 2.587 -24.128 1.00 85.44 89 ALA A O 1
ATOM 726 N N . ALA A 1 90 ? -4.805 3.946 -22.338 1.00 83.75 90 ALA A N 1
ATOM 727 C CA . ALA A 1 90 ? -4.030 5.022 -22.956 1.00 83.75 90 ALA A CA 1
ATOM 728 C C . ALA A 1 90 ? -2.502 4.821 -22.866 1.00 83.75 90 ALA A C 1
ATOM 730 O O . ALA A 1 90 ? -1.760 5.405 -23.655 1.00 83.75 90 ALA A O 1
ATOM 731 N N . LEU A 1 91 ? -2.026 3.976 -21.945 1.00 80.25 91 LEU A N 1
ATOM 732 C CA . LEU A 1 91 ? -0.600 3.731 -21.680 1.00 80.25 91 LEU A CA 1
ATOM 733 C C . LEU A 1 91 ? 0.239 3.394 -22.929 1.00 80.25 91 LEU A C 1
ATOM 735 O O . LEU A 1 91 ? 1.289 4.014 -23.100 1.00 80.25 91 LEU A O 1
ATOM 739 N N . PRO A 1 92 ? -0.202 2.497 -23.841 1.00 73.38 92 PRO A N 1
ATOM 740 C CA . PRO A 1 92 ? 0.560 2.167 -25.051 1.00 73.38 92 PRO A CA 1
ATOM 741 C C . PRO A 1 92 ? 0.754 3.340 -26.022 1.00 73.38 92 PRO A C 1
ATOM 743 O O . PRO A 1 92 ? 1.614 3.271 -26.893 1.00 73.38 92 PRO A O 1
ATOM 746 N N . ILE A 1 93 ? -0.064 4.390 -25.906 1.00 73.88 93 ILE A N 1
ATOM 747 C CA . ILE A 1 93 ? -0.051 5.558 -26.796 1.00 73.88 93 ILE A CA 1
ATOM 748 C C . ILE A 1 93 ? 0.845 6.665 -26.220 1.00 73.88 93 ILE A C 1
ATOM 750 O O . ILE A 1 93 ? 1.387 7.472 -26.971 1.00 73.88 93 ILE A O 1
ATOM 754 N N . HIS A 1 94 ? 1.009 6.704 -24.895 1.00 68.56 94 HIS A N 1
ATOM 755 C CA . HIS A 1 94 ? 1.652 7.814 -24.193 1.00 68.56 94 HIS A CA 1
ATOM 756 C C . HIS A 1 94 ? 3.112 7.529 -23.788 1.00 68.56 94 HIS A C 1
ATOM 758 O O . HIS A 1 94 ? 3.888 8.472 -23.634 1.00 68.56 94 HIS A O 1
ATOM 764 N N . TYR A 1 95 ? 3.520 6.260 -23.642 1.00 65.12 95 TYR A N 1
ATOM 765 C CA . TYR A 1 95 ? 4.829 5.918 -23.068 1.00 65.12 95 TYR A CA 1
ATOM 766 C C . TYR A 1 95 ? 5.610 4.865 -23.854 1.00 65.12 95 TYR A C 1
ATOM 768 O O . TYR A 1 95 ? 5.094 3.806 -24.209 1.00 65.12 95 TYR A O 1
ATOM 776 N N . SER A 1 96 ? 6.911 5.114 -24.033 1.00 68.88 96 SER A N 1
ATOM 777 C CA . SER A 1 96 ? 7.894 4.105 -24.439 1.00 68.88 96 SER A CA 1
ATOM 778 C C . SER A 1 96 ? 8.426 3.378 -23.198 1.00 68.88 96 SER A C 1
ATOM 780 O O . SER A 1 96 ? 9.424 3.788 -22.604 1.00 68.88 96 SER A O 1
ATOM 782 N N . LEU A 1 97 ? 7.730 2.328 -22.764 1.00 68.31 97 LEU A N 1
ATOM 783 C CA . LEU A 1 97 ? 8.091 1.576 -21.558 1.00 68.31 97 LEU A CA 1
ATOM 784 C C . LEU A 1 97 ? 9.284 0.638 -21.798 1.00 68.31 97 LEU A C 1
ATOM 786 O O . LEU A 1 97 ? 9.354 -0.045 -22.818 1.00 68.31 97 LEU A O 1
ATOM 790 N N . THR A 1 98 ? 10.182 0.545 -20.812 1.00 73.31 98 THR A N 1
ATOM 791 C CA . THR A 1 98 ? 11.290 -0.432 -20.793 1.00 73.31 98 THR A CA 1
ATOM 792 C C . THR A 1 98 ? 10.792 -1.867 -20.597 1.00 73.31 98 THR A C 1
ATOM 794 O O . THR A 1 98 ? 11.357 -2.814 -21.140 1.00 73.31 98 THR A O 1
ATOM 797 N N . LEU A 1 99 ? 9.731 -2.039 -19.804 1.00 74.88 99 LEU A N 1
ATOM 798 C CA . LEU A 1 99 ? 9.041 -3.317 -19.645 1.00 74.88 99 LEU A CA 1
ATOM 799 C C . LEU A 1 99 ? 8.064 -3.534 -20.797 1.00 74.88 99 LEU A C 1
ATOM 801 O O . LEU A 1 99 ? 7.487 -2.582 -21.324 1.00 74.88 99 LEU A O 1
ATOM 805 N N . ASN A 1 100 ? 7.796 -4.803 -21.114 1.00 86.19 100 ASN A N 1
ATOM 806 C CA . ASN A 1 100 ? 6.637 -5.120 -21.937 1.00 86.19 100 ASN A CA 1
ATOM 807 C C . ASN A 1 100 ? 5.386 -4.488 -21.282 1.00 86.19 100 ASN A C 1
ATOM 809 O O . ASN A 1 100 ? 5.163 -4.724 -20.087 1.00 86.19 100 ASN A O 1
ATOM 813 N N . PRO A 1 101 ? 4.560 -3.719 -22.019 1.00 85.31 101 PRO A N 1
ATOM 814 C CA . PRO A 1 101 ? 3.422 -3.009 -21.440 1.00 85.31 101 PRO A CA 1
ATOM 815 C C . PRO A 1 101 ? 2.491 -3.905 -20.617 1.00 85.31 101 PRO A C 1
ATOM 817 O O . PRO A 1 101 ? 2.037 -3.501 -19.551 1.00 85.31 101 PRO A O 1
ATOM 820 N N . ALA A 1 102 ? 2.263 -5.150 -21.046 1.00 87.81 102 ALA A N 1
ATOM 821 C CA . ALA A 1 102 ? 1.425 -6.091 -20.308 1.00 87.81 102 ALA A CA 1
ATOM 822 C C . ALA A 1 102 ? 2.034 -6.478 -18.949 1.00 87.81 102 ALA A C 1
ATOM 824 O O . ALA A 1 102 ? 1.314 -6.588 -17.957 1.00 87.81 102 ALA A O 1
ATOM 825 N N . VAL A 1 103 ? 3.359 -6.644 -18.886 1.00 91.06 103 VAL A N 1
ATOM 826 C CA . VAL A 1 103 ? 4.087 -6.951 -17.644 1.00 91.06 103 VAL A CA 1
ATOM 827 C C . VAL A 1 103 ? 4.054 -5.759 -16.698 1.00 91.06 103 VAL A C 1
ATOM 829 O O . VAL A 1 103 ? 3.785 -5.925 -15.511 1.00 91.06 103 VAL A O 1
ATOM 832 N N . TYR A 1 104 ? 4.262 -4.556 -17.232 1.00 88.25 104 TYR A N 1
ATOM 833 C CA . TYR A 1 104 ? 4.173 -3.321 -16.464 1.00 88.25 104 TYR A CA 1
ATOM 834 C C . TYR A 1 104 ? 2.770 -3.116 -15.867 1.00 88.25 104 TYR A C 1
ATOM 836 O O . TYR A 1 104 ? 2.641 -2.866 -14.668 1.00 88.25 104 TYR A O 1
ATOM 844 N N . ILE A 1 105 ? 1.717 -3.300 -16.673 1.00 90.06 105 ILE A N 1
ATOM 845 C CA . ILE A 1 105 ? 0.318 -3.202 -16.230 1.00 90.06 105 ILE A CA 1
ATOM 846 C C . ILE A 1 105 ? 0.010 -4.250 -15.152 1.00 90.06 105 ILE A C 1
ATOM 848 O O . ILE A 1 105 ? -0.601 -3.932 -14.133 1.00 90.06 105 ILE A O 1
ATOM 852 N N . LEU A 1 106 ? 0.441 -5.499 -15.345 1.00 92.69 106 LEU A N 1
ATOM 853 C CA . LEU A 1 106 ? 0.250 -6.557 -14.352 1.00 92.69 106 LEU A CA 1
ATOM 854 C C . LEU A 1 106 ? 0.914 -6.190 -13.019 1.00 92.69 106 LEU A C 1
ATOM 856 O O . LEU A 1 106 ? 0.279 -6.277 -11.966 1.00 92.69 106 LEU A O 1
ATOM 860 N N . MET A 1 107 ? 2.177 -5.763 -13.084 1.00 93.44 107 MET A N 1
ATOM 861 C CA . MET A 1 107 ? 2.956 -5.356 -11.923 1.00 93.44 107 MET A CA 1
ATOM 862 C C . MET A 1 107 ? 2.260 -4.221 -11.178 1.00 93.44 107 MET A C 1
ATOM 864 O O . MET A 1 107 ? 1.975 -4.383 -9.995 1.00 93.44 107 MET A O 1
ATOM 868 N N . ILE A 1 108 ? 1.964 -3.102 -11.850 1.00 91.94 108 ILE A N 1
ATOM 869 C CA . ILE A 1 108 ? 1.436 -1.902 -11.192 1.00 91.94 108 ILE A CA 1
ATOM 870 C C . ILE A 1 108 ? 0.069 -2.159 -10.555 1.00 91.94 108 ILE A C 1
ATOM 872 O O . ILE A 1 108 ? -0.178 -1.702 -9.443 1.00 91.94 108 ILE A O 1
ATOM 876 N N . LEU A 1 109 ? -0.800 -2.942 -11.205 1.00 93.81 109 LEU A N 1
ATOM 877 C CA . LEU A 1 109 ? -2.112 -3.293 -10.662 1.00 93.81 109 LEU A CA 1
ATOM 878 C C . LEU A 1 109 ? -1.991 -4.102 -9.371 1.00 93.81 109 LEU A C 1
ATOM 880 O O . LEU A 1 109 ? -2.653 -3.794 -8.378 1.00 93.81 109 LEU A O 1
ATOM 884 N N . ILE A 1 110 ? -1.154 -5.141 -9.381 1.00 95.88 110 ILE A N 1
ATOM 885 C CA . ILE A 1 110 ? -1.031 -6.064 -8.252 1.00 95.88 110 ILE A CA 1
ATOM 886 C C . ILE A 1 110 ? -0.259 -5.414 -7.104 1.00 95.88 110 ILE A C 1
ATOM 888 O O . ILE A 1 110 ? -0.706 -5.483 -5.955 1.00 95.88 110 ILE A O 1
ATOM 892 N N . SER A 1 111 ? 0.874 -4.774 -7.398 1.00 94.00 111 SER A N 1
ATOM 893 C CA . SER A 1 111 ? 1.711 -4.139 -6.383 1.00 94.00 111 SER A CA 1
ATOM 894 C C . SER A 1 111 ? 0.974 -2.966 -5.739 1.00 94.00 111 SER A C 1
ATOM 896 O O . SER A 1 111 ? 0.765 -2.988 -4.529 1.00 94.00 111 SER A O 1
ATOM 898 N N . CYS A 1 112 ? 0.434 -2.023 -6.518 1.00 94.50 112 CYS A N 1
ATOM 899 C CA . CYS A 1 112 ? -0.283 -0.867 -5.974 1.00 94.50 112 CYS A CA 1
ATOM 900 C C . CYS A 1 112 ? -1.473 -1.295 -5.100 1.00 94.50 112 CYS A C 1
ATOM 902 O O . CYS A 1 112 ? -1.613 -0.825 -3.967 1.00 94.50 112 CYS A O 1
ATOM 904 N N . PHE A 1 113 ? -2.289 -2.251 -5.571 1.00 96.56 113 PHE A N 1
ATOM 905 C CA . PHE A 1 113 ? -3.381 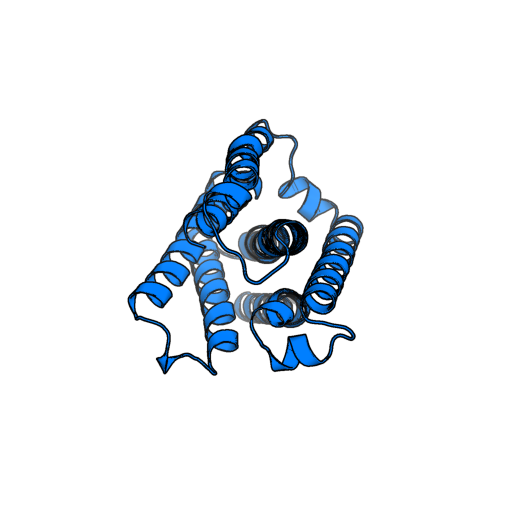-2.798 -4.761 1.00 96.56 113 PHE A CA 1
ATOM 906 C C . PHE A 1 113 ? -2.876 -3.410 -3.455 1.00 96.56 113 PHE A C 1
ATOM 908 O O . PHE A 1 113 ? -3.431 -3.134 -2.387 1.00 96.56 113 PHE A O 1
ATOM 915 N N . TRP A 1 114 ? -1.826 -4.231 -3.512 1.00 97.44 114 TRP A N 1
ATOM 916 C CA . TRP A 1 114 ? -1.268 -4.843 -2.315 1.00 97.44 114 TRP A CA 1
ATOM 917 C C . TRP A 1 114 ? -0.685 -3.812 -1.348 1.00 97.44 114 TRP A C 1
ATOM 919 O O . TRP A 1 114 ? -0.934 -3.926 -0.150 1.00 97.44 114 TRP A O 1
ATOM 929 N N . GLN A 1 115 ? 0.026 -2.791 -1.834 1.00 95.31 115 GLN A N 1
ATOM 930 C CA . GLN A 1 115 ? 0.590 -1.726 -0.999 1.00 95.31 115 GLN A CA 1
ATOM 931 C C . GLN A 1 115 ? -0.505 -1.050 -0.184 1.00 95.31 115 GLN A C 1
ATOM 933 O O . GLN A 1 115 ? -0.386 -0.897 1.037 1.00 95.31 115 GLN A O 1
ATOM 938 N N . ASP A 1 116 ? -1.597 -0.691 -0.856 1.00 96.75 116 ASP A N 1
ATOM 939 C CA . ASP A 1 116 ? -2.696 0.025 -0.230 1.00 96.75 116 ASP A CA 1
ATOM 940 C C . ASP A 1 116 ? -3.511 -0.876 0.685 1.00 96.75 116 ASP A C 1
ATOM 942 O O . ASP A 1 116 ? -3.898 -0.473 1.786 1.00 96.75 116 ASP A O 1
ATOM 946 N N . TYR A 1 117 ? -3.753 -2.116 0.267 1.00 97.56 117 TYR A N 1
ATOM 947 C CA . TYR A 1 117 ? -4.476 -3.076 1.082 1.00 97.56 117 TYR A CA 1
ATOM 948 C C . TYR A 1 117 ? -3.680 -3.482 2.326 1.00 97.56 117 TYR A C 1
ATOM 950 O O . TYR A 1 117 ? -4.259 -3.571 3.406 1.00 97.56 117 TYR A O 1
ATOM 958 N N . LEU A 1 118 ? -2.364 -3.666 2.231 1.00 97.75 118 LEU A N 1
ATOM 959 C CA . LEU A 1 118 ? -1.506 -3.956 3.377 1.00 97.75 118 LEU A CA 1
ATOM 960 C C . LEU A 1 118 ? -1.445 -2.761 4.338 1.00 97.75 118 LEU A C 1
ATOM 962 O O . LEU A 1 118 ? -1.656 -2.922 5.542 1.00 97.75 118 LEU A O 1
ATOM 966 N N . THR A 1 119 ? -1.203 -1.560 3.812 1.00 97.50 119 THR A N 1
ATOM 967 C CA . THR A 1 119 ? -0.929 -0.361 4.619 1.00 97.50 119 THR A CA 1
ATOM 968 C C . THR A 1 119 ? -2.202 0.295 5.143 1.00 97.50 119 THR A C 1
ATOM 970 O O . THR A 1 119 ? -2.410 0.409 6.353 1.00 97.50 119 THR A O 1
ATOM 973 N N . PHE A 1 120 ? -3.090 0.702 4.243 1.00 97.56 120 PHE A N 1
ATOM 974 C CA . PHE A 1 120 ? -4.319 1.418 4.583 1.00 97.56 120 PHE A CA 1
ATOM 975 C C . PHE A 1 120 ? -5.473 0.444 4.866 1.00 97.56 120 PHE A C 1
ATOM 977 O O . PHE A 1 120 ? -6.411 0.751 5.604 1.00 97.56 120 PHE A O 1
ATOM 984 N N . GLY A 1 121 ? -5.413 -0.772 4.324 1.00 97.31 121 GLY A N 1
ATOM 985 C CA . GLY A 1 121 ? -6.402 -1.805 4.597 1.00 97.31 121 GLY A CA 1
ATOM 986 C C . GLY A 1 121 ? -6.179 -2.513 5.934 1.00 97.31 121 GLY A C 1
ATOM 987 O O . GLY A 1 121 ? -6.953 -2.333 6.875 1.00 97.31 121 GLY A O 1
ATOM 988 N N . ILE A 1 122 ? -5.144 -3.349 6.011 1.00 97.69 122 ILE A N 1
ATOM 989 C CA . ILE A 1 122 ? -4.846 -4.231 7.144 1.00 97.69 122 ILE A CA 1
ATOM 990 C C . ILE A 1 122 ? -4.256 -3.426 8.303 1.00 97.69 122 ILE A C 1
ATOM 992 O O . ILE A 1 122 ? -4.863 -3.358 9.375 1.00 97.69 122 ILE A O 1
ATOM 996 N N . TYR A 1 123 ? -3.106 -2.787 8.091 1.00 98.06 123 TYR A N 1
ATOM 997 C CA . TYR A 1 123 ? -2.336 -2.149 9.157 1.00 98.06 123 TYR A CA 1
ATOM 998 C C . TYR A 1 123 ? -3.089 -0.980 9.811 1.00 98.06 123 TYR A C 1
ATOM 1000 O O . TYR A 1 123 ? -3.302 -0.984 11.027 1.00 98.06 123 TYR A O 1
ATOM 1008 N N . GLN A 1 124 ? -3.618 -0.043 9.017 1.00 98.06 124 GLN A N 1
ATOM 1009 C CA . GLN A 1 124 ? -4.445 1.056 9.529 1.00 98.06 124 GLN A CA 1
ATOM 1010 C C . GLN A 1 124 ? -5.711 0.561 10.251 1.00 98.06 124 GLN A C 1
ATOM 1012 O O . GLN A 1 124 ? -6.107 1.133 11.272 1.00 98.06 124 GLN A O 1
ATOM 1017 N N . THR A 1 125 ? -6.345 -0.522 9.775 1.00 96.94 125 THR A N 1
ATOM 1018 C CA . THR A 1 125 ? -7.501 -1.121 10.462 1.00 96.94 125 THR A CA 1
ATOM 1019 C C . THR A 1 125 ? -7.122 -1.638 11.842 1.00 96.94 125 THR A C 1
ATOM 1021 O O . THR A 1 125 ? -7.868 -1.390 12.790 1.00 96.94 125 THR A O 1
ATOM 1024 N N . GLU A 1 126 ? -6.002 -2.345 11.977 1.00 96.06 126 GLU A N 1
ATOM 1025 C CA . GLU A 1 126 ? -5.570 -2.884 13.268 1.00 96.06 126 GLU A CA 1
ATOM 1026 C C . GLU A 1 126 ? -5.147 -1.777 14.240 1.00 96.06 126 GLU A C 1
ATOM 1028 O O . GLU A 1 126 ? -5.593 -1.783 15.390 1.00 96.06 126 GLU A O 1
ATOM 1033 N N . LEU A 1 127 ? -4.408 -0.766 13.773 1.00 96.44 127 LEU A N 1
ATOM 1034 C CA . LEU A 1 127 ? -4.046 0.396 14.592 1.00 96.44 127 LEU A CA 1
ATOM 1035 C C . LEU A 1 127 ? -5.268 1.181 15.085 1.00 96.44 127 LEU A C 1
ATOM 1037 O O . LEU A 1 127 ? -5.332 1.555 16.260 1.00 96.44 127 LEU A O 1
ATOM 1041 N N . SER A 1 128 ? -6.278 1.371 14.229 1.00 95.88 128 SER A N 1
ATOM 1042 C CA . SER A 1 128 ? -7.495 2.127 14.577 1.00 95.88 128 SER A CA 1
ATOM 1043 C C . SER A 1 128 ? -8.296 1.521 15.736 1.00 95.88 128 SER A C 1
ATOM 1045 O O . SER A 1 128 ? -9.104 2.203 16.358 1.00 95.88 128 SER A O 1
ATOM 1047 N N . LYS A 1 129 ? -8.072 0.241 16.072 1.00 94.31 129 LYS A N 1
ATOM 1048 C CA . LYS A 1 129 ? -8.713 -0.414 17.226 1.00 94.31 129 LYS A CA 1
ATOM 1049 C C . LYS A 1 129 ? -8.128 0.030 18.570 1.00 94.31 129 LYS A C 1
ATOM 1051 O O . LYS A 1 129 ? -8.608 -0.426 19.613 1.00 94.31 129 LYS A O 1
ATOM 1056 N N . ARG A 1 130 ? -7.035 0.796 18.558 1.00 91.56 130 ARG A N 1
ATOM 1057 C CA . ARG A 1 130 ? -6.208 1.105 19.736 1.00 91.56 130 ARG A CA 1
ATOM 1058 C C . ARG A 1 130 ? -5.808 2.571 19.815 1.00 91.56 130 ARG A C 1
ATOM 1060 O O . ARG A 1 130 ? -5.644 3.088 20.915 1.00 91.56 130 ARG A O 1
ATOM 1067 N N . LEU A 1 131 ? -5.658 3.228 18.671 1.00 94.62 131 LEU A N 1
ATOM 1068 C CA . LEU A 1 131 ? -5.269 4.626 18.578 1.00 94.62 131 LEU A CA 1
ATOM 1069 C C . LEU A 1 131 ? -6.469 5.511 18.234 1.00 94.62 131 LEU A C 1
ATOM 1071 O O . LEU A 1 131 ? -7.424 5.087 17.585 1.00 94.62 131 LEU A O 1
ATOM 1075 N N . ARG A 1 132 ? -6.397 6.781 18.644 1.00 96.00 132 ARG A N 1
ATOM 1076 C CA . ARG A 1 132 ? -7.339 7.809 18.183 1.00 96.00 132 ARG A CA 1
ATOM 1077 C C . ARG A 1 132 ? -7.183 8.020 16.666 1.00 96.00 132 ARG A C 1
ATOM 1079 O O . ARG A 1 132 ? -6.103 7.753 16.133 1.00 96.00 132 ARG A O 1
ATOM 1086 N N . PRO A 1 133 ? -8.210 8.542 15.973 1.00 96.62 133 PRO A N 1
ATOM 1087 C CA . PRO A 1 133 ? -8.177 8.763 14.526 1.00 96.62 133 PRO A CA 1
ATOM 1088 C C . PRO A 1 133 ? -6.925 9.472 14.010 1.00 96.62 133 PRO A C 1
ATOM 1090 O O . PRO A 1 133 ? -6.229 8.940 13.149 1.00 96.62 133 PRO A O 1
ATOM 1093 N N . LEU A 1 134 ? -6.598 10.631 14.588 1.00 97.44 134 LEU A N 1
ATOM 1094 C CA . LEU A 1 134 ? -5.446 11.427 14.169 1.00 97.44 134 LEU A CA 1
ATOM 1095 C C . LEU A 1 134 ? -4.128 10.671 14.375 1.00 97.44 134 LEU A C 1
ATOM 1097 O O . LEU A 1 134 ? -3.316 10.603 13.462 1.00 97.44 134 LEU A O 1
ATOM 1101 N N . ALA A 1 135 ? -3.950 10.038 15.539 1.00 96.75 135 ALA A N 1
ATOM 1102 C CA . ALA A 1 135 ? -2.764 9.233 15.823 1.00 96.75 135 ALA A CA 1
ATOM 1103 C C . ALA A 1 135 ? -2.628 8.059 14.841 1.00 96.75 135 ALA A C 1
ATOM 1105 O O . ALA A 1 135 ? -1.543 7.812 14.337 1.00 96.75 135 ALA A O 1
ATOM 1106 N N . THR A 1 136 ? -3.732 7.386 14.504 1.00 97.69 136 THR A N 1
ATOM 1107 C CA . THR A 1 136 ? -3.732 6.307 13.504 1.00 97.69 136 THR A CA 1
ATOM 1108 C C . THR A 1 136 ? -3.265 6.815 12.141 1.00 97.69 136 THR A C 1
ATOM 1110 O O . THR A 1 136 ? -2.394 6.205 11.532 1.00 97.69 136 THR A O 1
ATOM 1113 N N . ILE A 1 137 ? -3.838 7.925 11.664 1.00 98.31 137 ILE A N 1
ATOM 1114 C CA . ILE A 1 137 ? -3.505 8.513 10.359 1.00 98.31 137 ILE A CA 1
ATOM 1115 C C . ILE A 1 137 ? -2.024 8.894 10.307 1.00 98.31 137 ILE A C 1
ATOM 1117 O O . ILE A 1 137 ? -1.332 8.495 9.374 1.00 98.31 137 ILE A O 1
ATOM 1121 N N . LEU A 1 138 ? -1.535 9.611 11.323 1.00 98.25 138 LEU A N 1
ATOM 1122 C CA . LEU A 1 138 ? -0.142 10.048 11.384 1.00 98.25 138 LEU A CA 1
ATOM 1123 C C . LEU A 1 138 ? 0.817 8.857 11.453 1.00 98.25 138 LEU A C 1
ATOM 1125 O O . LEU A 1 138 ? 1.754 8.797 10.669 1.00 98.25 138 LEU A O 1
ATOM 1129 N N . THR A 1 139 ? 0.557 7.867 12.314 1.00 97.62 139 THR A N 1
ATOM 1130 C CA . THR A 1 139 ? 1.407 6.670 12.412 1.00 97.62 139 THR A CA 1
ATOM 1131 C C . THR A 1 139 ? 1.458 5.893 11.097 1.00 97.62 139 THR A C 1
ATOM 1133 O O . THR A 1 139 ? 2.533 5.460 10.691 1.00 97.62 139 THR A O 1
ATOM 1136 N N . VAL A 1 140 ? 0.325 5.726 10.410 1.00 98.06 140 VAL A N 1
ATOM 1137 C CA . VAL A 1 140 ? 0.281 5.028 9.117 1.00 98.06 140 VAL A CA 1
ATOM 1138 C C . VAL A 1 140 ? 1.045 5.800 8.047 1.00 98.06 140 VAL A C 1
ATOM 1140 O O . VAL A 1 140 ? 1.850 5.201 7.342 1.00 98.06 140 VAL A O 1
ATOM 1143 N N . ALA A 1 141 ? 0.850 7.118 7.963 1.00 97.69 141 ALA A N 1
ATOM 1144 C CA . ALA A 1 141 ? 1.562 7.969 7.013 1.00 97.69 141 ALA A CA 1
ATOM 1145 C C . ALA A 1 141 ? 3.080 7.956 7.254 1.00 97.69 141 ALA A C 1
ATOM 1147 O O . ALA A 1 141 ? 3.852 7.807 6.310 1.00 97.69 141 ALA A O 1
ATOM 1148 N N . THR A 1 142 ? 3.512 8.039 8.517 1.00 97.00 142 THR A N 1
ATOM 1149 C CA . THR A 1 142 ? 4.929 7.948 8.887 1.00 97.00 142 THR A CA 1
ATOM 1150 C C . THR A 1 142 ? 5.516 6.592 8.513 1.00 97.00 142 THR A C 1
ATOM 1152 O O . THR A 1 142 ? 6.580 6.546 7.909 1.00 97.00 142 THR A O 1
ATOM 1155 N N . VAL A 1 143 ? 4.838 5.486 8.829 1.00 96.00 143 VAL A N 1
ATOM 1156 C CA . VAL A 1 143 ? 5.338 4.142 8.496 1.00 96.00 143 VAL A CA 1
ATOM 1157 C C . VAL A 1 143 ? 5.391 3.917 6.985 1.00 96.00 143 VAL A C 1
ATOM 1159 O O . VAL A 1 143 ? 6.379 3.379 6.496 1.00 96.00 143 VAL A O 1
ATOM 1162 N N . PHE A 1 144 ? 4.397 4.401 6.237 1.00 95.19 144 PHE A N 1
ATOM 1163 C CA . PHE A 1 144 ? 4.417 4.381 4.775 1.00 95.19 144 PHE A CA 1
ATOM 1164 C C . PHE A 1 144 ? 5.636 5.126 4.216 1.00 95.19 144 PHE A C 1
ATOM 1166 O O . PHE A 1 144 ? 6.375 4.569 3.405 1.00 95.19 144 PHE A O 1
ATOM 1173 N N . PHE A 1 145 ? 5.881 6.354 4.683 1.00 94.69 145 PHE A N 1
ATOM 1174 C CA . PHE A 1 145 ? 7.046 7.142 4.282 1.00 94.69 145 PHE A CA 1
ATOM 1175 C C . PHE A 1 145 ? 8.362 6.435 4.632 1.00 94.69 145 PHE A C 1
ATOM 1177 O O . PHE A 1 145 ? 9.244 6.332 3.784 1.00 94.69 145 PHE A O 1
ATOM 1184 N N . LEU A 1 146 ? 8.481 5.902 5.853 1.00 92.00 146 LEU A N 1
ATOM 1185 C CA . LEU A 1 146 ? 9.683 5.198 6.304 1.00 92.00 146 LEU A CA 1
ATOM 1186 C C . LEU A 1 146 ? 9.956 3.926 5.504 1.00 92.00 146 LEU A C 1
ATOM 1188 O O . LEU A 1 146 ? 11.116 3.643 5.225 1.00 92.00 146 LEU A O 1
ATOM 1192 N N . GLY A 1 147 ? 8.917 3.185 5.106 1.00 89.69 147 GLY A N 1
ATOM 1193 C CA . GLY A 1 147 ? 9.078 2.053 4.197 1.00 89.69 147 GLY A CA 1
ATOM 1194 C C . GLY A 1 147 ? 9.799 2.488 2.924 1.00 89.69 147 GLY A C 1
ATOM 1195 O O . GLY A 1 147 ? 10.871 1.971 2.613 1.00 89.69 147 GLY A O 1
ATOM 1196 N N . HIS A 1 148 ? 9.275 3.510 2.246 1.00 89.12 148 HIS A N 1
ATOM 1197 C CA . HIS A 1 148 ? 9.899 4.033 1.030 1.00 89.12 148 HIS A CA 1
ATOM 1198 C C . HIS A 1 148 ? 11.324 4.521 1.305 1.00 89.12 148 HIS A C 1
ATOM 1200 O O . HIS A 1 148 ? 12.242 4.153 0.582 1.00 89.12 148 HIS A O 1
ATOM 1206 N N . PHE A 1 149 ? 11.531 5.276 2.384 1.00 87.69 149 PHE A N 1
ATOM 1207 C CA . PHE A 1 149 ? 12.847 5.786 2.760 1.00 87.69 149 PHE A CA 1
ATOM 1208 C C . PHE A 1 149 ? 13.901 4.679 2.916 1.00 87.69 149 PHE A C 1
ATOM 1210 O O . PHE A 1 149 ? 14.988 4.804 2.363 1.00 87.69 149 PHE A O 1
ATOM 1217 N N . ILE A 1 150 ? 13.573 3.580 3.608 1.00 85.69 150 ILE A N 1
ATOM 1218 C CA . ILE A 1 150 ? 14.497 2.459 3.853 1.00 85.69 150 ILE A CA 1
ATOM 1219 C C . ILE A 1 150 ? 14.918 1.769 2.547 1.00 85.69 150 ILE A C 1
ATOM 1221 O O . ILE A 1 150 ? 16.067 1.361 2.412 1.00 85.69 150 ILE A O 1
ATOM 1225 N N . PHE A 1 151 ? 14.011 1.639 1.579 1.00 80.56 151 PHE A N 1
ATOM 1226 C CA . PHE A 1 151 ? 14.294 0.917 0.330 1.00 80.56 151 PHE A CA 1
ATOM 1227 C C . PHE A 1 151 ? 14.898 1.798 -0.761 1.00 80.56 151 PHE A C 1
ATOM 1229 O O . PHE A 1 151 ? 15.453 1.285 -1.723 1.00 80.56 151 PHE A O 1
ATOM 1236 N N . TYR A 1 152 ? 14.854 3.114 -0.576 1.00 79.25 152 TYR A N 1
ATOM 1237 C CA . TYR A 1 152 ? 15.511 4.094 -1.433 1.00 79.25 152 TYR A CA 1
ATOM 1238 C C . TYR A 1 152 ? 16.862 4.572 -0.879 1.00 79.25 152 TYR A C 1
ATOM 1240 O O . TYR A 1 152 ? 17.451 5.477 -1.467 1.00 79.25 152 TYR A O 1
ATOM 1248 N N . LEU A 1 153 ? 17.373 3.982 0.216 1.00 76.00 153 LEU A N 1
ATOM 1249 C CA . LEU A 1 153 ? 18.643 4.386 0.839 1.00 76.00 153 LEU A CA 1
ATOM 1250 C C . LEU A 1 153 ? 19.801 4.444 -0.169 1.00 76.00 153 LEU A C 1
ATOM 1252 O O . LEU A 1 153 ? 20.544 5.426 -0.189 1.00 76.00 153 LEU A O 1
ATOM 1256 N N . ASP A 1 154 ? 19.892 3.450 -1.054 1.00 69.62 154 ASP A N 1
ATOM 1257 C CA . ASP A 1 154 ? 20.975 3.324 -2.039 1.00 69.62 154 ASP A CA 1
ATOM 1258 C C . ASP A 1 154 ? 20.943 4.416 -3.124 1.00 69.62 154 ASP A C 1
ATOM 1260 O O . ASP A 1 154 ? 21.960 4.703 -3.757 1.00 69.62 154 ASP A O 1
ATOM 1264 N N . ILE A 1 155 ? 19.793 5.073 -3.317 1.00 68.94 155 ILE A N 1
ATOM 1265 C CA . ILE A 1 155 ? 19.602 6.142 -4.308 1.00 68.94 155 ILE A CA 1
ATOM 1266 C C . ILE A 1 155 ? 19.077 7.442 -3.690 1.00 68.94 155 ILE A C 1
ATOM 1268 O O . ILE A 1 155 ? 18.553 8.302 -4.399 1.00 68.94 155 ILE A O 1
ATOM 1272 N N . LEU A 1 156 ? 19.266 7.630 -2.378 1.00 72.88 156 LEU A N 1
ATOM 1273 C CA . LEU A 1 156 ? 18.829 8.824 -1.641 1.00 72.88 156 LEU A CA 1
ATOM 1274 C C . LEU A 1 156 ? 19.283 10.125 -2.306 1.00 72.88 156 LEU A C 1
ATOM 1276 O O . LEU A 1 156 ? 18.491 11.052 -2.460 1.00 72.88 156 LEU A O 1
ATOM 1280 N N . ASN A 1 157 ? 20.543 10.166 -2.743 1.00 74.12 157 ASN A N 1
ATOM 1281 C CA . ASN A 1 157 ? 21.156 11.343 -3.363 1.00 74.12 157 ASN A CA 1
ATOM 1282 C C . ASN A 1 157 ? 20.637 11.625 -4.783 1.00 74.12 157 ASN A C 1
ATOM 1284 O O . ASN A 1 157 ? 20.908 12.692 -5.326 1.00 74.12 157 ASN A O 1
ATOM 1288 N N . GLN A 1 158 ? 19.915 10.679 -5.392 1.00 79.50 158 GLN A N 1
ATOM 1289 C CA . GLN A 1 158 ? 19.322 10.825 -6.725 1.00 79.50 158 GLN A CA 1
ATOM 1290 C C . GLN A 1 158 ? 17.876 11.337 -6.659 1.00 79.50 158 GLN A C 1
ATOM 1292 O O . GLN A 1 158 ? 17.327 11.766 -7.671 1.00 79.50 158 GLN A O 1
ATOM 1297 N N . GLN A 1 159 ? 17.250 11.303 -5.478 1.00 79.56 159 GLN A N 1
ATOM 1298 C CA . GLN A 1 159 ? 15.872 11.739 -5.288 1.00 79.56 159 GLN A CA 1
ATOM 1299 C C . GLN A 1 159 ? 15.811 13.203 -4.863 1.00 79.56 159 GLN A C 1
ATOM 1301 O O . GLN A 1 159 ? 16.463 13.633 -3.912 1.00 79.56 159 GLN A O 1
ATOM 1306 N N . SER A 1 160 ? 14.972 13.979 -5.547 1.00 85.75 160 SER A N 1
ATOM 1307 C CA . SER A 1 160 ? 14.725 15.368 -5.167 1.00 85.75 160 SER A CA 1
ATOM 1308 C C . SER A 1 160 ? 13.976 15.454 -3.830 1.00 85.75 160 SER A C 1
ATOM 1310 O O . SER A 1 160 ? 13.168 14.585 -3.492 1.00 85.75 160 SER A O 1
ATOM 1312 N N . ILE A 1 161 ? 14.161 16.555 -3.093 1.00 87.25 161 ILE A N 1
ATOM 1313 C CA . ILE A 1 161 ? 13.351 16.862 -1.899 1.00 87.25 161 ILE A CA 1
ATOM 1314 C C . ILE A 1 161 ? 11.846 16.858 -2.219 1.00 87.25 161 ILE A C 1
ATOM 1316 O O . ILE A 1 161 ? 11.027 16.468 -1.389 1.00 87.25 161 ILE A O 1
ATOM 1320 N N . PHE A 1 162 ? 11.486 17.240 -3.447 1.00 87.75 162 PHE A N 1
ATOM 1321 C CA . PHE A 1 162 ? 10.112 17.235 -3.926 1.00 87.75 162 PHE A CA 1
ATOM 1322 C C . PHE A 1 162 ? 9.534 15.814 -3.987 1.00 87.75 162 PHE A C 1
ATOM 1324 O O . PHE A 1 162 ? 8.421 15.601 -3.514 1.00 87.75 162 PHE A O 1
ATOM 1331 N N . SER A 1 163 ? 10.301 14.824 -4.459 1.00 85.69 163 SER A N 1
ATOM 1332 C CA . SER A 1 163 ? 9.886 13.413 -4.470 1.00 85.69 163 SER A CA 1
ATOM 1333 C C . SER A 1 163 ? 9.554 12.913 -3.058 1.00 85.69 163 SER A C 1
ATOM 1335 O O . SER A 1 163 ? 8.510 12.300 -2.835 1.00 85.69 163 SER A O 1
ATOM 1337 N N . TRP A 1 164 ? 10.396 13.243 -2.074 1.00 89.25 164 TRP A N 1
ATOM 1338 C CA . TRP A 1 164 ? 10.174 12.872 -0.673 1.00 89.25 164 TRP A CA 1
ATOM 1339 C C . TRP A 1 164 ? 8.930 13.525 -0.075 1.00 89.25 164 TRP A C 1
ATOM 1341 O O . TRP A 1 164 ? 8.142 12.860 0.604 1.00 89.25 164 TRP A O 1
ATOM 1351 N N . LEU A 1 165 ? 8.719 14.811 -0.363 1.00 91.38 165 LEU A N 1
ATOM 1352 C CA . LEU A 1 165 ? 7.5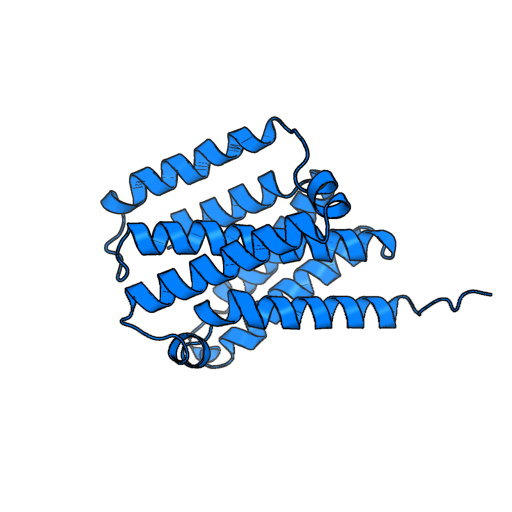07 15.521 0.042 1.00 91.38 165 LEU A CA 1
ATOM 1353 C C . LEU A 1 165 ? 6.260 14.892 -0.586 1.00 91.38 165 LEU A C 1
ATOM 1355 O O . LEU A 1 165 ? 5.269 14.701 0.115 1.00 91.38 165 LEU A O 1
ATOM 1359 N N . MET A 1 166 ? 6.315 14.503 -1.862 1.00 89.94 166 MET A N 1
ATOM 1360 C CA . MET A 1 166 ? 5.200 13.838 -2.539 1.00 89.94 166 MET A CA 1
ATOM 1361 C C . MET A 1 166 ? 4.857 12.488 -1.904 1.00 89.94 166 MET A C 1
ATOM 1363 O O . MET A 1 166 ? 3.679 12.221 -1.679 1.00 89.94 166 MET A O 1
ATOM 1367 N N . ILE A 1 167 ? 5.849 11.673 -1.530 1.00 91.12 167 ILE A N 1
ATOM 1368 C CA . ILE A 1 167 ? 5.616 10.407 -0.809 1.00 91.12 167 ILE A CA 1
ATOM 1369 C C . ILE A 1 167 ? 4.958 10.670 0.553 1.00 91.12 167 ILE A C 1
ATOM 1371 O O . ILE A 1 167 ? 3.993 9.994 0.919 1.00 91.12 167 ILE A O 1
ATOM 1375 N N . ALA A 1 168 ? 5.443 11.665 1.302 1.00 93.75 168 ALA A N 1
ATOM 1376 C CA . ALA A 1 168 ? 4.885 12.015 2.608 1.00 93.75 168 ALA A CA 1
ATOM 1377 C C . ALA A 1 168 ? 3.432 12.517 2.498 1.00 93.75 168 ALA A C 1
ATOM 1379 O O . ALA A 1 168 ? 2.554 12.070 3.244 1.00 93.75 168 ALA A O 1
ATOM 1380 N N . ILE A 1 169 ? 3.163 13.402 1.532 1.00 94.81 169 ILE A N 1
ATOM 1381 C CA . ILE A 1 169 ? 1.822 13.920 1.236 1.00 94.81 169 ILE A CA 1
ATOM 1382 C C . ILE A 1 169 ? 0.901 12.783 0.790 1.00 94.81 169 ILE A C 1
ATOM 1384 O O . ILE A 1 169 ? -0.220 12.690 1.290 1.00 94.81 169 ILE A O 1
ATOM 1388 N N . ALA A 1 170 ? 1.367 11.892 -0.090 1.00 93.69 170 ALA A N 1
ATOM 1389 C CA . ALA A 1 170 ? 0.601 10.737 -0.547 1.00 93.69 170 ALA A CA 1
ATOM 1390 C C . ALA A 1 170 ? 0.223 9.824 0.626 1.00 93.69 170 ALA A C 1
ATOM 1392 O O . ALA A 1 170 ? -0.956 9.521 0.807 1.00 93.69 170 ALA A O 1
ATOM 1393 N N . GLY A 1 171 ? 1.180 9.461 1.487 1.00 95.81 171 GLY A N 1
ATOM 1394 C CA . GLY A 1 171 ? 0.916 8.640 2.671 1.00 95.81 171 GLY A CA 1
ATOM 1395 C C . GLY A 1 171 ? -0.146 9.252 3.591 1.00 95.81 171 GLY A C 1
ATOM 1396 O O . GLY A 1 171 ? -1.079 8.565 4.017 1.00 95.81 171 GLY A O 1
ATOM 1397 N N . LEU A 1 172 ? -0.055 10.561 3.850 1.00 97.81 172 LEU A N 1
ATOM 1398 C CA . LEU A 1 172 ? -1.025 11.286 4.673 1.00 97.81 172 LEU A CA 1
ATOM 1399 C C . LEU A 1 172 ? -2.409 11.373 4.012 1.00 97.81 172 LEU A C 1
ATOM 1401 O O . LEU A 1 172 ? -3.431 11.142 4.671 1.00 97.81 172 LEU A O 1
ATOM 1405 N N . ALA A 1 173 ? -2.454 11.691 2.718 1.00 97.19 173 ALA A N 1
ATOM 1406 C CA . ALA A 1 173 ? -3.686 11.813 1.951 1.00 97.19 173 ALA A CA 1
ATOM 1407 C C . ALA A 1 173 ? -4.423 10.471 1.876 1.00 97.19 173 ALA A C 1
ATOM 1409 O O . ALA A 1 173 ? -5.601 10.401 2.232 1.00 97.19 173 ALA A O 1
ATOM 1410 N N . LEU A 1 174 ? -3.731 9.393 1.501 1.00 97.38 174 LEU A N 1
ATOM 1411 C CA . LEU A 1 174 ? -4.307 8.054 1.379 1.00 97.38 174 LEU A CA 1
ATOM 1412 C C . LEU A 1 174 ? -4.804 7.523 2.729 1.00 97.38 174 LEU A C 1
ATOM 1414 O O . LEU A 1 174 ? -5.940 7.048 2.810 1.00 97.38 174 LEU A O 1
ATOM 1418 N N . ALA A 1 175 ? -4.035 7.699 3.812 1.00 97.75 175 ALA A N 1
ATOM 1419 C CA . ALA A 1 175 ? -4.474 7.329 5.159 1.00 97.75 175 ALA A CA 1
ATOM 1420 C C . ALA A 1 175 ? -5.733 8.104 5.587 1.00 97.75 175 ALA A C 1
ATOM 1422 O O . ALA A 1 175 ? -6.664 7.533 6.168 1.00 97.75 175 ALA A O 1
ATOM 1423 N N . THR A 1 176 ? -5.801 9.399 5.271 1.00 98.06 176 THR A N 1
ATOM 1424 C CA . THR A 1 176 ? -6.958 10.251 5.586 1.00 98.06 176 THR A CA 1
ATOM 1425 C C . THR A 1 176 ? -8.191 9.855 4.772 1.00 98.06 176 THR A C 1
ATOM 1427 O O . THR A 1 176 ? -9.287 9.726 5.321 1.00 98.06 176 THR A O 1
ATOM 1430 N N . ILE A 1 177 ? -8.029 9.623 3.468 1.00 96.44 177 ILE A N 1
ATOM 1431 C CA . ILE A 1 177 ? -9.102 9.189 2.566 1.00 96.44 177 ILE A CA 1
ATOM 1432 C C . ILE A 1 177 ? -9.638 7.833 3.008 1.00 96.44 177 ILE A C 1
ATOM 1434 O O . ILE A 1 177 ? -10.855 7.661 3.126 1.00 96.44 177 ILE A O 1
ATOM 1438 N N . ARG A 1 178 ? -8.752 6.884 3.328 1.00 95.75 178 ARG A N 1
ATOM 1439 C CA . ARG A 1 178 ? -9.151 5.580 3.854 1.00 95.75 178 ARG A CA 1
ATOM 1440 C C . ARG A 1 178 ? -9.919 5.715 5.163 1.00 95.75 178 ARG A C 1
ATOM 1442 O O . ARG A 1 178 ? -10.916 5.016 5.348 1.00 95.75 178 ARG A O 1
ATOM 1449 N N . TYR A 1 179 ? -9.489 6.591 6.069 1.00 95.44 179 TYR A N 1
ATOM 1450 C CA . TYR A 1 179 ? -10.211 6.840 7.316 1.00 95.44 179 TYR A CA 1
ATOM 1451 C C . TYR A 1 179 ? -11.637 7.355 7.050 1.00 95.44 179 TYR A C 1
ATOM 1453 O O . TYR A 1 179 ? -12.589 6.819 7.613 1.00 95.44 179 TYR A O 1
ATOM 1461 N N . LYS A 1 180 ? -11.798 8.328 6.142 1.00 94.56 180 LYS A N 1
ATOM 1462 C CA . LYS A 1 180 ? -13.100 8.936 5.809 1.00 94.56 180 LYS A CA 1
ATOM 1463 C C . LYS A 1 180 ? -14.053 7.992 5.070 1.00 94.56 180 LYS A C 1
ATOM 1465 O O . LYS A 1 180 ? -15.243 7.971 5.356 1.00 94.56 180 LYS A O 1
ATOM 1470 N N . THR A 1 181 ? -13.545 7.222 4.112 1.00 92.69 181 THR A N 1
ATOM 1471 C CA . THR A 1 181 ? -14.368 6.360 3.237 1.00 92.69 181 THR A CA 1
ATOM 1472 C C . THR A 1 181 ? -14.652 4.986 3.840 1.00 92.69 181 THR A C 1
ATOM 1474 O O . THR A 1 181 ? -15.516 4.245 3.370 1.00 92.69 181 THR A O 1
ATOM 1477 N N . ASN A 1 182 ? -13.908 4.623 4.880 1.00 91.12 182 ASN A N 1
ATOM 1478 C CA . ASN A 1 182 ? -13.922 3.321 5.521 1.00 91.12 182 ASN A CA 1
ATOM 1479 C C . ASN A 1 182 ? -13.660 2.109 4.583 1.00 91.12 182 ASN A C 1
ATOM 1481 O O . ASN A 1 182 ? -13.938 0.972 4.962 1.00 91.12 182 ASN A O 1
ATOM 1485 N N . ASN A 1 183 ? -13.098 2.314 3.388 1.00 92.31 183 ASN A N 1
ATOM 1486 C CA . ASN A 1 183 ? -12.759 1.255 2.431 1.00 92.31 183 ASN A CA 1
ATOM 1487 C C . ASN A 1 183 ? -11.496 1.614 1.635 1.00 92.31 183 ASN A C 1
ATOM 1489 O O . ASN A 1 183 ? -11.106 2.777 1.592 1.00 92.31 183 ASN A O 1
ATOM 1493 N N . VAL A 1 184 ? -10.854 0.623 1.015 1.00 94.75 184 VAL A N 1
ATOM 1494 C CA . VAL A 1 184 ? -9.593 0.844 0.280 1.00 94.75 184 VAL A CA 1
ATOM 1495 C C . VAL A 1 184 ? -9.788 1.260 -1.180 1.00 94.75 184 VAL A C 1
ATOM 1497 O O . VAL A 1 184 ? -8.811 1.619 -1.826 1.00 94.75 184 VAL A O 1
ATOM 1500 N N . TYR A 1 185 ? -11.012 1.233 -1.723 1.00 94.25 185 TYR A N 1
ATOM 1501 C CA . TYR A 1 185 ? -11.229 1.489 -3.152 1.00 94.25 185 TYR A CA 1
ATOM 1502 C C . TYR A 1 185 ? -10.816 2.902 -3.546 1.00 94.25 185 TYR A C 1
ATOM 1504 O O . TYR A 1 185 ? -10.098 3.074 -4.520 1.00 94.25 185 TYR A O 1
ATOM 1512 N N . THR A 1 186 ? -11.234 3.914 -2.783 1.00 92.75 186 THR A N 1
ATOM 1513 C CA . THR A 1 186 ? -10.936 5.310 -3.128 1.00 92.75 186 THR A CA 1
ATOM 1514 C C . THR A 1 186 ? -9.450 5.621 -2.999 1.00 92.75 186 THR A C 1
ATOM 1516 O O . THR A 1 186 ? -8.893 6.250 -3.892 1.00 92.75 186 THR A O 1
ATOM 1519 N N . SER A 1 187 ? -8.798 5.162 -1.923 1.00 93.62 187 SER A N 1
ATOM 1520 C CA . SER A 1 187 ? -7.349 5.332 -1.778 1.00 93.62 187 SER A CA 1
ATOM 1521 C C . SER A 1 187 ? -6.607 4.629 -2.914 1.00 93.62 187 SER A C 1
ATOM 1523 O O . SER A 1 187 ? -5.745 5.245 -3.529 1.00 93.62 187 SER A O 1
ATOM 1525 N N . ASN A 1 188 ? -7.003 3.400 -3.260 1.00 96.19 188 ASN A N 1
ATOM 1526 C CA . ASN A 1 188 ? -6.322 2.650 -4.306 1.00 96.19 188 ASN A CA 1
ATOM 1527 C C . ASN A 1 188 ? -6.533 3.212 -5.706 1.00 96.19 188 ASN A C 1
ATOM 1529 O O . ASN A 1 188 ? -5.575 3.330 -6.455 1.00 96.19 188 ASN A O 1
ATOM 1533 N N . VAL A 1 189 ? -7.746 3.645 -6.046 1.00 95.62 189 VAL A N 1
ATOM 1534 C CA . VAL A 1 189 ? -7.996 4.297 -7.335 1.00 95.62 189 VAL A CA 1
ATOM 1535 C C . VAL A 1 189 ? -7.159 5.563 -7.483 1.00 95.62 189 VAL A C 1
ATOM 1537 O O . VAL A 1 189 ? -6.587 5.779 -8.547 1.00 95.62 189 VAL A O 1
ATOM 1540 N N . ILE A 1 190 ? -7.062 6.388 -6.437 1.00 93.81 190 ILE A N 1
ATOM 1541 C CA . ILE A 1 190 ? -6.264 7.620 -6.480 1.00 93.81 190 ILE A CA 1
ATOM 1542 C C . ILE A 1 190 ? -4.783 7.292 -6.639 1.00 93.81 190 ILE A C 1
ATOM 1544 O O . ILE A 1 190 ? -4.124 7.874 -7.495 1.00 93.81 190 ILE A O 1
ATOM 1548 N N . HIS A 1 191 ? -4.273 6.348 -5.849 1.00 94.56 191 HIS A N 1
ATOM 1549 C CA . HIS A 1 191 ? -2.871 5.957 -5.900 1.00 94.56 191 HIS A CA 1
ATOM 1550 C C . HIS A 1 191 ? -2.504 5.338 -7.256 1.00 94.56 191 HIS A C 1
ATOM 1552 O O . HIS A 1 191 ? -1.544 5.769 -7.888 1.00 94.56 191 HIS A O 1
ATOM 1558 N N . LEU A 1 192 ? -3.316 4.404 -7.752 1.00 93.88 192 LEU A N 1
ATOM 1559 C CA . LEU A 1 192 ? -3.119 3.774 -9.051 1.00 93.88 192 LEU A CA 1
ATOM 1560 C C . LEU A 1 192 ? -3.207 4.795 -10.191 1.00 93.88 192 LEU A C 1
ATOM 1562 O O . LEU A 1 192 ? -2.349 4.803 -11.062 1.00 93.88 192 LEU A O 1
ATOM 1566 N N . SER A 1 193 ? -4.194 5.696 -10.168 1.00 93.00 193 SER A N 1
ATOM 1567 C CA . SER A 1 193 ? -4.315 6.747 -11.191 1.00 93.00 193 SER A CA 1
ATOM 1568 C C . SER A 1 193 ? -3.120 7.696 -11.172 1.00 93.00 193 SER A C 1
ATOM 1570 O O . SER A 1 193 ? -2.643 8.083 -12.230 1.00 93.00 193 SER A O 1
ATOM 1572 N N . PHE A 1 194 ? -2.611 8.047 -9.987 1.00 89.31 194 PHE A N 1
ATOM 1573 C CA . PHE A 1 194 ? -1.403 8.857 -9.861 1.00 89.31 194 PHE A CA 1
ATOM 1574 C C . PHE A 1 194 ? -0.195 8.160 -10.494 1.00 89.31 194 PHE A C 1
ATOM 1576 O O . PHE A 1 194 ? 0.496 8.771 -11.302 1.00 89.31 194 PHE A O 1
ATOM 1583 N N . LEU A 1 195 ? 0.024 6.875 -10.195 1.00 86.88 195 LEU A N 1
ATOM 1584 C CA . LEU A 1 195 ? 1.128 6.119 -10.791 1.00 86.88 195 LEU A CA 1
ATOM 1585 C C . LEU A 1 195 ? 1.005 6.022 -12.317 1.00 86.88 195 LEU A C 1
ATOM 1587 O O . LEU A 1 195 ? 1.995 6.198 -13.011 1.00 86.88 195 LEU A O 1
ATOM 1591 N N . LEU A 1 196 ? -0.202 5.806 -12.843 1.00 86.50 196 LEU A N 1
ATOM 1592 C CA . LEU A 1 196 ? -0.446 5.698 -14.287 1.00 86.50 196 LEU A CA 1
ATOM 1593 C C . LEU A 1 196 ? -0.334 7.035 -15.046 1.00 86.50 196 LEU A C 1
ATOM 1595 O O . LEU A 1 196 ? -0.293 7.019 -16.271 1.00 86.50 196 LEU A O 1
ATOM 1599 N N . LEU A 1 197 ? -0.351 8.173 -14.343 1.00 83.75 197 LEU A N 1
ATOM 1600 C CA . LEU A 1 197 ? -0.216 9.515 -14.928 1.00 83.75 197 LEU A CA 1
ATOM 1601 C C . LEU A 1 197 ? 1.200 10.088 -14.811 1.00 83.75 197 LEU A C 1
ATOM 1603 O O . LEU A 1 197 ? 1.543 11.005 -15.549 1.00 83.75 197 LEU A O 1
ATOM 1607 N N . VAL A 1 198 ? 1.969 9.636 -13.818 1.00 75.12 198 VAL A N 1
ATOM 1608 C CA . VAL A 1 198 ? 3.284 10.207 -13.483 1.00 75.12 198 VAL A CA 1
ATOM 1609 C C . VAL A 1 198 ? 4.437 9.338 -13.974 1.00 75.12 198 VAL A C 1
ATOM 1611 O O . VAL A 1 198 ? 5.519 9.873 -14.216 1.00 75.12 198 VAL A O 1
ATOM 1614 N N . VAL A 1 199 ? 4.225 8.026 -14.115 1.00 60.25 199 VAL A N 1
ATOM 1615 C CA . VAL A 1 199 ? 5.132 7.164 -14.893 1.00 60.25 199 VAL A CA 1
ATOM 1616 C C . VAL A 1 199 ? 4.915 7.437 -16.365 1.00 60.25 199 VAL A C 1
ATOM 1618 O O . VAL A 1 199 ? 5.921 7.461 -17.106 1.00 60.25 199 VAL A O 1
#

Foldseek 3Di:
DPDDDDLVVVLVVLLVVLLVVCCVQVLCVLAVVNLVPADDDPLVSLVVSLVVLVVVVVVCCVVPVVLCCQAVPPDPLLVLVVLLVVLLVCLVVPDDDPHDSVSVVSNLLRSLVSLLCSQLRVSLVVSVVRDDLVVSLQSSLVSQLVSSCVSCVVVPVVDDPVNSVVSSVLSNVLNVVCSVVSYSSVNSSVSSSVVSVVD

Radius of gyration: 17.2 Å; chains: 1; bounding box: 42×34×61 Å

pLDDT: mean 90.36, std 9.28, range [43.59, 98.31]

Sequence (199 aa):
MKPRINTVLLTLILSSLWLLVWSLTHGFFMNDNLMSLLPGDFNQKYITASLYILIVIIGSFFILPKIRKKNLTKSKLIYLYLIPLSLIAALPIHYSLTLNPAVYILMILISCFWQDYLTFGIYQTELSKRLRPLATILTVATVFFLGHFIFYLDILNQQSIFSWLMIAIAGLALATIRYKTNNVYTSNVIHLSFLLLVV

Secondary structure (DSSP, 8-state):
------HHHHHHHHHHHHHHHHHTTTHHHH-HHHHHTS-SSHHHHHHHHHHHHHHHHHHHHHH-HHHHHHHS-S-GGGGGGHHHHHHHHHHHHH---SS-HHHHHHHHHHHHHHHHIIIIIIIHHHHHTTS-HHHHHHHHHHHHHHHHHHHTGGGGGGS-HHHHHHHHHHHHHHHHHHHHHSSSHHHHHHHHHHHHHH-